Protein AF-A0A8K0CEL1-F1 (afdb_monomer_lite)

pLDDT: mean 78.39, std 18.4, range [28.5, 94.94]

Radius of gyration: 33.56 Å; chains: 1; bounding box: 69×64×107 Å

Foldseek 3Di:
DDDDDPPVVVVVVVVVVVVVVVVVVVVVVVVVVVVVVVCVVVPPDDDDDDDDDDDDDDDDDDDDDDDDDDPDPDDPDDDQAADALDLLCVVVNVVRLCVPQVVDPVDQLLRSLVSVLVRYHHPLNVVLVVFDRDSVCSVVSVVSSCVRRVDLVVSLVSLVVQLQPQAADADLDLVSLVVNVVSVVSSLVVCVVSVNPCVQCQVVSVVSVLVRYDPVLNVLVCVQCVPPPDDGNVVSVVSSD

Secondary structure (DSSP, 8-state):
---SSSHHHHHHHHHHHHHHHHHHHHHHHHHHHHHHHHHHHH--S-S---------------------------PPPPPPPPB-S-HHHHHHHHHHHIIIIIT-TTS-HHHHHHHHHHHB-STHHHHHHTS---TTTHHHHHHHHHHHH--HHHHHHHHHHHHHTPPP--S--HHHHHHHHHHHHHHHHHHHHTT--GGG-HHHHHHHHHTTS-HHHHHHHHHHGGG-SS--HHHHHHHH-

Organism: Ignelater luminosus (NCBI:txid2038154)

Structure (mmCIF, N/CA/C/O backbone):
data_AF-A0A8K0CEL1-F1
#
_entry.id   AF-A0A8K0CEL1-F1
#
loop_
_atom_site.group_PDB
_atom_site.id
_atom_site.type_symbol
_atom_site.label_atom_id
_atom_site.label_alt_id
_atom_site.label_comp_id
_atom_site.label_asym_id
_atom_site.label_entity_id
_atom_site.label_seq_id
_atom_site.pdbx_PDB_ins_code
_atom_site.Cartn_x
_atom_site.Cartn_y
_atom_site.Cartn_z
_atom_site.occupancy
_atom_site.B_iso_or_equiv
_atom_site.auth_seq_id
_atom_site.auth_comp_id
_atom_site.auth_asym_id
_atom_site.auth_atom_id
_atom_site.pdbx_PDB_model_num
ATOM 1 N N . MET A 1 1 ? 50.252 -48.465 -13.844 1.00 45.22 1 MET A N 1
ATOM 2 C CA . MET A 1 1 ? 49.185 -49.075 -13.027 1.00 45.22 1 MET A CA 1
ATOM 3 C C . MET A 1 1 ? 49.586 -48.909 -11.572 1.00 45.22 1 MET A C 1
ATOM 5 O O . MET A 1 1 ? 50.720 -49.241 -11.265 1.00 45.22 1 MET A O 1
ATOM 9 N N . LEU A 1 2 ? 48.653 -48.394 -10.760 1.00 46.38 2 LEU A N 1
ATOM 10 C CA . LEU A 1 2 ? 48.652 -48.288 -9.290 1.00 46.38 2 LEU A CA 1
ATOM 11 C C . LEU A 1 2 ? 49.560 -47.222 -8.657 1.00 46.38 2 LEU A C 1
ATOM 13 O O . LEU A 1 2 ? 50.769 -47.395 -8.639 1.00 46.38 2 LEU A O 1
ATOM 17 N N . LEU A 1 3 ? 48.934 -46.162 -8.110 1.00 45.41 3 LEU A N 1
ATOM 18 C CA . LEU A 1 3 ? 49.167 -45.599 -6.758 1.00 45.41 3 LEU A CA 1
ATOM 19 C C . LEU A 1 3 ? 48.470 -44.223 -6.570 1.00 45.41 3 LEU A C 1
ATOM 21 O O . LEU A 1 3 ? 49.151 -43.244 -6.322 1.00 45.41 3 LEU A O 1
ATOM 25 N N . ILE A 1 4 ? 47.132 -44.107 -6.687 1.00 48.88 4 ILE A N 1
ATOM 26 C CA . ILE A 1 4 ? 46.385 -42.924 -6.167 1.00 48.88 4 ILE A CA 1
ATOM 27 C C . ILE A 1 4 ? 44.944 -43.296 -5.741 1.00 48.88 4 ILE A C 1
ATOM 29 O O . ILE A 1 4 ? 43.984 -42.689 -6.198 1.00 48.88 4 ILE A O 1
ATOM 33 N N . HIS A 1 5 ? 44.743 -44.328 -4.912 1.00 48.03 5 HIS A N 1
ATOM 34 C CA . HIS A 1 5 ? 43.408 -44.648 -4.348 1.00 48.03 5 HIS A CA 1
ATOM 35 C C . HIS A 1 5 ? 43.413 -44.919 -2.827 1.00 48.03 5 HIS A C 1
ATOM 37 O O . HIS A 1 5 ? 42.421 -45.397 -2.294 1.00 48.03 5 HIS A O 1
ATOM 43 N N . GLY A 1 6 ? 44.503 -44.608 -2.111 1.00 53.12 6 GLY A N 1
ATOM 44 C CA . GLY A 1 6 ? 44.630 -44.905 -0.673 1.00 53.12 6 GLY A CA 1
ATOM 45 C C . GLY A 1 6 ? 44.341 -43.747 0.292 1.00 53.12 6 GLY A C 1
ATOM 46 O O . GLY A 1 6 ? 44.072 -43.998 1.457 1.00 53.12 6 GLY A O 1
ATOM 47 N N . GLU A 1 7 ? 44.387 -42.493 -0.165 1.00 49.47 7 GLU A N 1
ATOM 48 C CA . GLU A 1 7 ? 44.401 -41.320 0.734 1.00 49.47 7 GLU A CA 1
ATOM 49 C C . GLU A 1 7 ? 42.983 -40.857 1.131 1.00 49.47 7 GLU A C 1
ATOM 51 O O . GLU A 1 7 ? 42.725 -40.513 2.277 1.00 49.47 7 GLU A O 1
ATOM 56 N N . SER A 1 8 ? 42.006 -40.994 0.225 1.00 55.88 8 SER A N 1
ATOM 57 C CA . SER A 1 8 ? 40.615 -40.562 0.452 1.00 55.88 8 SER A CA 1
ATOM 58 C C . SER A 1 8 ? 39.832 -41.410 1.463 1.00 55.88 8 SER A C 1
ATOM 60 O O . SER A 1 8 ? 38.857 -40.918 2.029 1.00 55.88 8 SER A O 1
ATOM 62 N N . ALA A 1 9 ? 40.194 -42.681 1.658 1.00 57.12 9 ALA A N 1
ATOM 63 C CA . ALA A 1 9 ? 39.492 -43.556 2.600 1.00 57.12 9 ALA A CA 1
ATOM 64 C C . ALA A 1 9 ? 39.916 -43.277 4.051 1.00 57.12 9 ALA A C 1
ATOM 66 O O . ALA A 1 9 ? 39.083 -43.314 4.953 1.00 57.12 9 ALA A O 1
ATOM 67 N N . PHE A 1 10 ? 41.189 -42.927 4.252 1.00 56.91 10 PHE A N 1
ATOM 68 C CA . PHE A 1 10 ? 41.762 -42.651 5.567 1.00 56.91 10 PHE A CA 1
ATOM 69 C C . PHE A 1 10 ? 41.237 -41.334 6.156 1.00 56.91 10 PHE A C 1
ATOM 71 O O . PHE A 1 10 ? 40.883 -41.276 7.332 1.00 56.91 10 PHE A O 1
ATOM 78 N N . ASP A 1 11 ? 41.081 -40.303 5.320 1.00 61.50 11 ASP A N 1
ATOM 79 C CA . ASP A 1 11 ? 40.500 -39.021 5.738 1.00 61.50 11 ASP A CA 1
ATOM 80 C C . ASP A 1 11 ? 39.012 -39.139 6.104 1.00 61.50 11 ASP A C 1
ATOM 82 O O . ASP A 1 11 ? 38.538 -38.469 7.023 1.00 61.50 11 ASP A O 1
ATOM 86 N N . HIS A 1 12 ? 38.268 -40.020 5.424 1.00 68.00 12 HIS A N 1
ATOM 87 C CA . HIS A 1 12 ? 36.863 -40.281 5.743 1.00 68.00 12 HIS A CA 1
ATOM 88 C C . HIS A 1 12 ? 36.712 -41.047 7.065 1.00 68.00 12 HIS A C 1
ATOM 90 O O . HIS A 1 12 ? 35.846 -40.720 7.875 1.00 68.00 12 HIS A O 1
ATOM 96 N N . GLU A 1 13 ? 37.567 -42.041 7.309 1.00 72.06 13 GLU A N 1
ATOM 97 C CA . GLU A 1 13 ? 37.575 -42.819 8.552 1.00 72.06 13 GLU A CA 1
ATOM 98 C C . GLU A 1 13 ? 37.988 -41.954 9.756 1.00 72.06 13 GLU A C 1
ATOM 100 O O . GLU A 1 13 ? 37.359 -42.012 10.815 1.00 72.06 13 GLU A O 1
ATOM 105 N N . LEU A 1 14 ? 38.958 -41.053 9.569 1.00 71.94 14 LEU A N 1
ATOM 106 C CA . LEU A 1 14 ? 39.348 -40.071 10.579 1.00 71.94 14 LEU A CA 1
ATOM 107 C C . LEU A 1 14 ? 38.220 -39.069 10.871 1.00 71.94 14 LEU A C 1
ATOM 109 O O . LEU A 1 14 ? 37.937 -38.784 12.035 1.00 71.94 14 LEU A O 1
ATOM 113 N N . ALA A 1 15 ? 37.538 -38.559 9.841 1.00 72.38 15 ALA A N 1
ATOM 114 C CA . ALA A 1 15 ? 36.410 -37.642 10.012 1.00 72.38 15 ALA A CA 1
ATOM 115 C C . ALA A 1 15 ? 35.223 -38.302 10.735 1.00 72.38 15 ALA A C 1
ATOM 117 O O . ALA A 1 15 ? 34.566 -37.662 11.560 1.00 72.38 15 ALA A O 1
ATOM 118 N N . GLN A 1 16 ? 34.972 -39.584 10.463 1.00 71.88 16 GLN A N 1
ATOM 119 C CA . GLN A 1 16 ? 33.923 -40.352 11.124 1.00 71.88 16 GLN A CA 1
ATOM 120 C C . GLN A 1 16 ? 34.273 -40.637 12.592 1.00 71.88 16 GLN A C 1
ATOM 122 O O . GLN A 1 16 ? 33.445 -40.399 13.467 1.00 71.88 16 GLN A O 1
ATOM 127 N N . SER A 1 17 ? 35.527 -40.994 12.882 1.00 81.38 17 SER A N 1
ATOM 128 C CA . SER A 1 17 ? 36.018 -41.179 14.255 1.00 81.38 17 SER A CA 1
ATOM 129 C C . SER A 1 17 ? 35.967 -39.888 15.088 1.00 81.38 17 SER A C 1
ATOM 131 O O . SER A 1 17 ? 35.563 -39.903 16.253 1.00 81.38 17 SER A O 1
ATOM 133 N N . VAL A 1 18 ? 36.318 -38.739 14.497 1.00 82.06 18 VAL A N 1
ATOM 134 C CA . VAL A 1 18 ? 36.222 -37.431 15.172 1.00 82.06 18 VAL A CA 1
ATOM 135 C C . VAL A 1 18 ? 34.766 -37.065 15.460 1.00 82.06 18 VAL A C 1
ATOM 137 O O . VAL A 1 18 ? 34.472 -36.519 16.526 1.00 82.06 18 VAL A O 1
ATOM 140 N N . ARG A 1 19 ? 33.852 -37.378 14.536 1.00 80.06 19 ARG A N 1
ATOM 141 C CA . ARG A 1 19 ? 32.419 -37.143 14.718 1.00 80.06 19 ARG A CA 1
ATOM 142 C C . ARG A 1 19 ? 31.838 -38.008 15.832 1.00 80.06 19 ARG A C 1
ATOM 144 O O . ARG A 1 19 ? 31.159 -37.464 16.695 1.00 80.06 19 ARG A O 1
ATOM 151 N N . GLU A 1 20 ? 32.153 -39.298 15.851 1.00 86.06 20 GLU A N 1
ATOM 152 C CA . GLU A 1 20 ? 31.723 -40.217 16.913 1.00 86.06 20 GLU A CA 1
ATOM 153 C C . GLU A 1 20 ? 32.252 -39.757 18.281 1.00 86.06 20 GLU A C 1
ATOM 155 O O . GLU A 1 20 ? 31.480 -39.606 19.224 1.00 86.06 20 GLU A O 1
ATOM 160 N N . SER A 1 21 ? 33.530 -39.363 18.368 1.00 87.19 21 SER A N 1
ATOM 161 C CA . SER A 1 21 ? 34.098 -38.821 19.612 1.00 87.19 21 SER A CA 1
ATOM 162 C C . SER A 1 21 ? 33.423 -37.525 20.080 1.00 87.19 21 SER A C 1
ATOM 164 O O . SER A 1 21 ? 33.344 -37.267 21.286 1.00 87.19 21 SER A O 1
ATOM 166 N N . PHE A 1 22 ? 32.967 -36.680 19.153 1.00 88.25 22 PHE A N 1
ATOM 167 C CA . PHE A 1 22 ? 32.221 -35.471 19.491 1.00 88.25 22 PHE A CA 1
ATOM 168 C C . PHE A 1 22 ? 30.798 -35.794 19.962 1.00 88.25 22 PHE A C 1
ATOM 170 O O . PHE A 1 22 ? 30.358 -35.237 20.969 1.00 88.25 22 PHE A O 1
ATOM 177 N N . GLU A 1 23 ? 30.097 -36.689 19.263 1.00 85.44 23 GLU A N 1
ATOM 178 C CA . GLU A 1 23 ? 28.736 -37.115 19.605 1.00 85.44 23 GLU A CA 1
ATOM 179 C C . GLU A 1 23 ? 28.700 -37.781 20.989 1.00 85.44 23 GLU A C 1
ATOM 181 O O . GLU A 1 23 ? 27.855 -37.417 21.808 1.00 85.44 23 GLU A O 1
ATOM 186 N N . ASP A 1 24 ? 29.684 -38.621 21.319 1.00 88.81 24 ASP A N 1
ATOM 187 C CA . ASP A 1 24 ? 29.805 -39.243 22.642 1.00 88.81 24 ASP A CA 1
ATOM 188 C C . ASP A 1 24 ? 29.983 -38.205 23.759 1.00 88.81 24 ASP A C 1
ATOM 190 O O . ASP A 1 24 ? 29.254 -38.219 24.753 1.00 88.81 24 ASP A O 1
ATOM 194 N N . LYS A 1 25 ? 30.895 -37.239 23.577 1.00 87.62 25 LYS A N 1
ATOM 195 C CA . LYS A 1 25 ? 31.117 -36.157 24.556 1.00 87.62 25 LYS A CA 1
ATOM 196 C C . LYS A 1 25 ? 29.892 -35.263 24.713 1.00 87.62 25 LYS A C 1
ATOM 198 O O . LYS A 1 25 ? 29.600 -34.799 25.816 1.00 87.62 25 LYS A O 1
ATOM 203 N N . PHE A 1 26 ? 29.180 -35.004 23.618 1.00 86.94 26 PHE A N 1
ATOM 204 C CA . PHE A 1 26 ? 27.942 -34.236 23.644 1.00 86.94 26 PHE A CA 1
ATOM 205 C C . PHE A 1 26 ? 26.853 -34.980 24.424 1.00 86.94 26 PHE A C 1
ATOM 207 O O . PHE A 1 26 ? 26.220 -34.391 25.301 1.00 86.94 26 PHE A O 1
ATOM 214 N N . HIS A 1 27 ? 26.666 -36.275 24.158 1.00 86.62 27 HIS A N 1
ATOM 215 C CA . HIS A 1 27 ? 25.697 -37.115 24.862 1.00 86.62 27 HIS A CA 1
ATOM 216 C C . HIS A 1 27 ? 26.026 -37.251 26.355 1.00 86.62 27 HIS A C 1
ATOM 218 O O . HIS A 1 27 ? 25.117 -37.160 27.184 1.00 86.62 27 HIS A O 1
ATOM 224 N N . GLU A 1 28 ? 27.304 -37.397 26.709 1.00 89.25 28 GLU A N 1
ATOM 225 C CA . GLU A 1 28 ? 27.770 -37.454 28.097 1.00 89.25 28 GLU A CA 1
ATOM 226 C C . GLU A 1 28 ? 27.471 -36.148 28.849 1.00 89.25 28 GLU A C 1
ATOM 228 O O . GLU A 1 28 ? 26.845 -36.174 29.911 1.00 89.25 28 GLU A O 1
ATOM 233 N N . ALA A 1 29 ? 27.828 -34.997 28.270 1.00 86.44 29 ALA A N 1
ATOM 234 C CA . ALA A 1 29 ? 27.557 -33.691 28.869 1.00 86.44 29 ALA A CA 1
ATOM 235 C C . ALA A 1 29 ? 26.050 -33.437 29.052 1.00 86.44 29 ALA A C 1
ATOM 237 O O . ALA A 1 29 ? 25.622 -32.890 30.071 1.00 86.44 29 ALA A O 1
ATOM 238 N N . ASN A 1 30 ? 25.231 -33.867 28.088 1.00 80.44 30 ASN A N 1
ATOM 239 C CA . ASN A 1 30 ? 23.781 -33.699 28.147 1.00 80.44 30 ASN A CA 1
ATOM 240 C C . ASN A 1 30 ? 23.135 -34.623 29.197 1.00 80.44 30 ASN A C 1
ATOM 242 O O . ASN A 1 30 ? 22.178 -34.228 29.866 1.00 80.44 30 ASN A O 1
ATOM 246 N N . CYS A 1 31 ? 23.674 -35.832 29.393 1.00 81.75 31 CYS A N 1
ATOM 247 C CA . CYS A 1 31 ? 23.254 -36.721 30.479 1.00 81.75 31 CYS A CA 1
ATOM 248 C C . CYS A 1 31 ? 23.601 -36.132 31.850 1.00 81.75 31 CYS A C 1
ATOM 250 O O . CYS A 1 31 ? 22.720 -36.060 32.703 1.00 81.75 31 CYS A O 1
ATOM 252 N N . GLN A 1 32 ? 24.827 -35.630 32.036 1.00 86.31 32 GLN A N 1
ATOM 253 C CA . GLN A 1 32 ? 25.243 -34.986 33.290 1.00 86.31 32 GLN A CA 1
ATOM 254 C C . GLN A 1 32 ? 24.381 -33.756 33.616 1.00 86.31 32 GLN A C 1
ATOM 256 O O . GLN A 1 32 ? 23.959 -33.570 34.757 1.00 86.31 32 GLN A O 1
ATOM 261 N N . ALA A 1 33 ? 24.063 -32.931 32.614 1.00 80.25 33 ALA A N 1
ATOM 262 C CA . ALA A 1 33 ? 23.194 -31.771 32.795 1.00 80.25 33 ALA A CA 1
ATOM 263 C C . ALA A 1 33 ? 21.775 -32.176 33.229 1.00 80.25 33 ALA A C 1
ATOM 265 O O . ALA A 1 33 ? 21.228 -31.601 34.174 1.00 80.25 33 ALA A O 1
ATOM 266 N N . ASN A 1 34 ? 21.195 -33.192 32.584 1.00 74.44 34 ASN A N 1
ATOM 267 C CA . ASN A 1 34 ? 19.872 -33.699 32.944 1.00 74.44 34 ASN A CA 1
ATOM 268 C C . ASN A 1 34 ? 19.864 -34.343 34.337 1.00 74.44 34 ASN A C 1
ATOM 270 O O . ASN A 1 34 ? 18.915 -34.141 35.093 1.00 74.44 34 ASN A O 1
ATOM 274 N N . GLU A 1 35 ? 20.925 -35.050 34.723 1.00 77.25 35 GLU A N 1
ATOM 275 C CA . GLU A 1 35 ? 21.058 -35.635 36.058 1.00 77.25 35 GLU A CA 1
ATOM 276 C C . GLU A 1 35 ? 21.091 -34.559 37.154 1.00 77.25 35 GLU A C 1
ATOM 278 O O . GLU A 1 35 ? 20.379 -34.683 38.148 1.00 77.25 35 GLU A O 1
ATOM 283 N N . ILE A 1 36 ? 21.806 -33.447 36.946 1.00 75.81 36 ILE A N 1
ATOM 284 C CA . ILE A 1 36 ? 21.826 -32.309 37.886 1.00 75.81 36 ILE A CA 1
ATOM 285 C C . ILE A 1 36 ? 20.443 -31.644 37.990 1.00 75.81 36 ILE A C 1
ATOM 287 O O . ILE A 1 36 ? 20.019 -31.256 39.083 1.00 75.81 36 ILE A O 1
ATOM 291 N N . ILE A 1 37 ? 19.712 -31.524 36.877 1.00 74.00 37 ILE A N 1
ATOM 292 C CA . ILE A 1 37 ? 18.344 -30.979 36.864 1.00 74.00 37 ILE A CA 1
ATOM 293 C C . ILE A 1 37 ? 17.394 -31.893 37.651 1.00 74.00 37 ILE A C 1
ATOM 295 O O . ILE A 1 37 ? 16.597 -31.405 38.456 1.00 74.00 37 ILE A O 1
ATOM 299 N N . HIS A 1 38 ? 17.506 -33.212 37.479 1.00 69.75 38 HIS A N 1
ATOM 300 C CA . HIS A 1 38 ? 16.691 -34.184 38.209 1.00 69.75 38 HIS A CA 1
ATOM 301 C C . HIS A 1 38 ? 17.087 -34.306 39.691 1.00 69.75 38 HIS A C 1
ATOM 303 O O . HIS A 1 38 ? 16.201 -34.414 40.541 1.00 69.75 38 HIS A O 1
ATOM 309 N N . ALA A 1 39 ? 18.374 -34.196 40.026 1.00 67.25 39 ALA A N 1
ATOM 310 C CA . ALA A 1 39 ? 18.860 -34.169 41.405 1.00 67.25 39 ALA A CA 1
ATOM 311 C C . ALA A 1 39 ? 18.378 -32.914 42.156 1.00 67.25 39 ALA A C 1
ATOM 313 O O . ALA A 1 39 ? 17.932 -33.010 43.299 1.00 67.25 39 ALA A O 1
ATOM 314 N N . ASN A 1 40 ? 18.358 -31.748 41.499 1.00 57.84 40 ASN A N 1
ATOM 315 C CA . ASN A 1 40 ? 17.819 -30.513 42.081 1.00 57.84 40 ASN A CA 1
ATOM 316 C C . ASN A 1 40 ? 16.283 -30.507 42.183 1.00 57.84 40 ASN A C 1
ATOM 318 O O . ASN A 1 40 ? 15.735 -29.816 43.040 1.00 57.84 40 ASN A O 1
ATOM 322 N N . ALA A 1 41 ? 15.581 -31.301 41.367 1.00 57.44 41 ALA A N 1
ATOM 323 C CA . ALA A 1 41 ? 14.139 -31.517 41.506 1.00 57.44 41 ALA A CA 1
ATOM 324 C C . ALA A 1 41 ? 13.780 -32.438 42.693 1.00 57.44 41 ALA A C 1
ATOM 326 O O . ALA A 1 41 ? 12.661 -32.365 43.198 1.00 57.44 41 ALA A O 1
ATOM 327 N N . GLN A 1 42 ? 14.717 -33.275 43.160 1.00 49.59 42 GLN A N 1
ATOM 328 C CA . GLN A 1 42 ? 14.543 -34.163 44.322 1.00 49.59 42 GLN A CA 1
ATOM 329 C C . GLN A 1 42 ? 15.221 -33.644 45.608 1.00 49.59 42 GLN A C 1
ATOM 331 O O . GLN A 1 42 ? 14.997 -34.193 46.685 1.00 49.59 42 GLN A O 1
ATOM 336 N N . GLY A 1 43 ? 16.009 -32.567 45.523 1.00 46.50 43 GLY A N 1
ATOM 337 C CA . GLY A 1 43 ? 16.847 -32.035 46.603 1.00 46.50 43 GLY A CA 1
ATOM 338 C C . GLY A 1 43 ? 16.289 -30.844 47.386 1.00 46.50 43 GLY A C 1
ATOM 339 O O . GLY A 1 43 ? 17.081 -30.066 47.909 1.00 46.50 43 GLY A O 1
ATOM 340 N N . ASN A 1 44 ? 14.966 -30.666 47.490 1.00 48.44 44 ASN A N 1
ATOM 341 C CA . ASN A 1 44 ? 14.407 -29.622 48.359 1.00 48.44 44 ASN A CA 1
ATOM 342 C C . ASN A 1 44 ? 13.277 -30.115 49.273 1.00 48.44 44 ASN A C 1
ATOM 344 O O . ASN A 1 44 ? 12.147 -29.653 49.158 1.00 48.44 44 ASN A O 1
ATOM 348 N N . VAL A 1 45 ? 13.613 -31.013 50.209 1.00 40.56 45 VAL A N 1
ATOM 349 C CA . VAL A 1 45 ? 12.981 -31.108 51.541 1.00 40.56 45 VAL A CA 1
ATOM 350 C C . VAL A 1 45 ? 14.027 -31.595 52.563 1.00 40.56 45 VAL A C 1
ATOM 352 O O . VAL A 1 45 ? 14.263 -32.794 52.669 1.00 40.56 45 VAL A O 1
ATOM 355 N N . ASN A 1 46 ? 14.682 -30.664 53.273 1.00 36.75 46 ASN A N 1
ATOM 356 C CA . ASN A 1 46 ? 14.871 -30.643 54.742 1.00 36.75 46 ASN A CA 1
ATOM 357 C C . ASN A 1 46 ? 16.104 -29.823 55.168 1.00 36.75 46 ASN A C 1
ATOM 359 O O . ASN A 1 46 ? 17.233 -30.307 55.153 1.00 36.75 46 ASN A O 1
ATOM 363 N N . VAL A 1 47 ? 15.855 -28.608 55.667 1.00 35.59 47 VAL A N 1
ATOM 364 C CA . VAL A 1 47 ? 16.666 -28.031 56.749 1.00 35.59 47 VAL A CA 1
ATOM 365 C C . VAL A 1 47 ? 16.100 -28.567 58.062 1.00 35.59 47 VAL A C 1
ATOM 367 O O . VAL A 1 47 ? 14.886 -28.608 58.249 1.00 35.59 47 VAL A O 1
ATOM 370 N N . CYS A 1 48 ? 17.009 -29.008 58.927 1.00 30.48 48 CYS A N 1
ATOM 371 C CA . CYS A 1 48 ? 16.801 -29.653 60.216 1.00 30.48 48 CYS A CA 1
ATOM 372 C C . CYS A 1 48 ? 15.652 -29.072 61.057 1.00 30.48 48 CYS A C 1
ATOM 374 O O . CYS A 1 48 ? 15.630 -27.884 61.376 1.00 30.48 48 CYS A O 1
ATOM 376 N N . SER A 1 49 ? 14.770 -29.957 61.509 1.00 30.56 49 SER A N 1
ATOM 377 C CA . SER A 1 49 ? 13.912 -29.765 62.674 1.00 30.56 49 SER A CA 1
ATOM 378 C C . SER A 1 49 ? 14.475 -30.562 63.848 1.00 30.56 49 SER A C 1
ATOM 380 O O . SER A 1 49 ? 14.683 -31.760 63.694 1.00 30.56 49 SER A O 1
ATOM 382 N N . ASP A 1 50 ? 14.657 -29.914 64.998 1.00 30.17 50 ASP A N 1
ATOM 383 C CA . ASP A 1 50 ? 14.607 -30.526 66.333 1.00 30.17 50 ASP A CA 1
ATOM 384 C C . ASP A 1 50 ? 14.418 -29.420 67.394 1.00 30.17 50 ASP A C 1
ATOM 386 O O . ASP A 1 50 ? 14.951 -28.321 67.233 1.00 30.17 50 ASP A O 1
ATOM 390 N N . PRO A 1 51 ? 13.713 -29.677 68.510 1.00 38.16 51 PRO A N 1
ATOM 391 C CA . PRO A 1 51 ? 12.340 -30.163 68.539 1.00 38.16 51 PRO A CA 1
ATOM 392 C C . PRO A 1 51 ? 11.431 -29.272 69.409 1.00 38.16 51 PRO A C 1
ATOM 394 O O . PRO A 1 51 ? 11.883 -28.585 70.318 1.00 38.16 51 PRO A O 1
ATOM 397 N N . ALA A 1 52 ? 10.125 -29.402 69.159 1.00 28.50 52 ALA A N 1
ATOM 398 C CA . ALA A 1 52 ? 9.003 -29.067 70.038 1.00 28.50 52 ALA A CA 1
ATOM 399 C C . ALA A 1 52 ? 8.872 -27.614 70.529 1.00 28.50 52 ALA A C 1
ATOM 401 O O . ALA A 1 52 ? 9.711 -27.067 71.237 1.00 28.50 52 ALA A O 1
ATOM 402 N N . SER A 1 53 ? 7.687 -27.043 70.340 1.00 48.34 53 SER A N 1
ATOM 403 C CA . SER A 1 53 ? 7.233 -25.999 71.249 1.00 48.34 53 SER A CA 1
ATOM 404 C C . SER A 1 53 ? 5.792 -26.230 71.672 1.00 48.34 53 SER A C 1
ATOM 406 O O . SER A 1 53 ? 4.879 -26.445 70.880 1.00 48.34 53 SER A O 1
ATOM 408 N N . ASN A 1 54 ? 5.636 -26.224 72.991 1.00 32.56 54 ASN A N 1
ATOM 409 C CA . ASN A 1 54 ? 4.408 -25.947 73.707 1.00 32.56 54 ASN A CA 1
ATOM 410 C C . ASN A 1 54 ? 3.515 -24.923 72.961 1.00 32.56 54 ASN A C 1
ATOM 412 O O . ASN A 1 54 ? 4.010 -23.906 72.485 1.00 32.56 54 ASN A O 1
ATOM 416 N N . LEU A 1 55 ? 2.202 -25.184 73.009 1.00 30.58 55 LEU A N 1
ATOM 417 C CA . LEU A 1 55 ? 1.044 -24.326 72.696 1.00 30.58 55 LEU A CA 1
ATOM 418 C C . LEU A 1 55 ? 0.554 -24.136 71.232 1.00 30.58 55 LEU A C 1
ATOM 420 O O . LEU A 1 55 ? 0.958 -23.233 70.516 1.00 30.58 55 LEU A O 1
ATOM 424 N N . SER A 1 56 ? -0.568 -24.832 70.974 1.00 30.62 56 SER A N 1
ATOM 425 C CA . SER A 1 56 ? -1.909 -24.267 70.683 1.00 30.62 56 SER A CA 1
ATOM 426 C C . SER A 1 56 ? -2.423 -24.147 69.230 1.00 30.62 56 SER A C 1
ATOM 428 O O . SER A 1 56 ? -2.016 -23.284 68.466 1.00 30.62 56 SER A O 1
ATOM 430 N N . ARG A 1 57 ? -3.504 -24.921 69.001 1.00 33.75 57 ARG A N 1
ATOM 431 C CA . ARG A 1 57 ? -4.673 -24.767 68.094 1.00 33.75 57 ARG A CA 1
ATOM 432 C C . ARG A 1 57 ? -4.523 -24.832 66.553 1.00 33.75 57 ARG A C 1
ATOM 434 O O . ARG A 1 57 ? -3.455 -24.583 66.018 1.00 33.75 57 ARG A O 1
ATOM 441 N N . PRO A 1 58 ? -5.623 -25.199 65.840 1.00 52.41 58 PRO A N 1
ATOM 442 C CA . PRO A 1 58 ? -5.577 -25.791 64.499 1.00 52.41 58 PRO A CA 1
ATOM 443 C C . PRO A 1 58 ? -6.255 -24.963 63.378 1.00 52.41 58 PRO A C 1
ATOM 445 O O . PRO A 1 58 ? -6.949 -23.985 63.650 1.00 52.41 58 PRO A O 1
ATOM 448 N N . ALA A 1 59 ? -6.141 -25.515 62.156 1.00 38.22 59 ALA A N 1
ATOM 449 C CA . ALA A 1 59 ? -6.920 -25.325 60.916 1.00 38.22 59 ALA A CA 1
ATOM 450 C C . ALA A 1 59 ? -6.420 -24.280 59.892 1.00 38.22 59 ALA A C 1
ATOM 452 O O . ALA A 1 59 ? -6.558 -23.078 60.096 1.00 38.22 59 ALA A O 1
ATOM 453 N N . ALA A 1 60 ? -5.948 -24.758 58.728 1.00 30.73 60 ALA A N 1
ATOM 454 C CA . ALA A 1 60 ? -5.783 -23.948 57.520 1.00 30.73 60 ALA A CA 1
ATOM 455 C C . ALA A 1 60 ? -6.148 -24.722 56.231 1.00 30.73 60 ALA A C 1
ATOM 457 O O . ALA A 1 60 ? -5.500 -25.698 55.874 1.00 30.73 60 ALA A O 1
ATOM 458 N N . ILE A 1 61 ? -7.225 -24.240 55.599 1.00 34.97 61 ILE A N 1
ATOM 459 C CA . ILE A 1 61 ? -7.386 -23.867 54.180 1.00 34.97 61 ILE A CA 1
ATOM 460 C C . ILE A 1 61 ? -7.012 -24.914 53.112 1.00 34.97 61 ILE A C 1
ATOM 462 O O . ILE A 1 61 ? -5.849 -25.160 52.811 1.00 34.97 61 ILE A O 1
ATOM 466 N N . VAL A 1 62 ? -8.055 -25.418 52.445 1.00 44.31 62 VAL A N 1
ATOM 467 C CA . VAL A 1 62 ? -7.997 -26.111 51.150 1.00 44.31 62 VAL A CA 1
ATOM 468 C C . VAL A 1 62 ? -7.709 -25.083 50.049 1.00 44.31 62 VAL A C 1
ATOM 470 O O . VAL A 1 62 ? -8.462 -24.120 49.906 1.00 44.31 62 VAL A O 1
ATOM 473 N N . ILE A 1 63 ? -6.651 -25.291 49.261 1.00 38.94 63 ILE A N 1
ATOM 474 C CA . ILE A 1 63 ? -6.442 -24.619 47.970 1.00 38.94 63 ILE A CA 1
ATOM 475 C C . ILE A 1 63 ? -6.324 -25.716 46.912 1.00 38.94 63 ILE A C 1
ATOM 477 O O . ILE A 1 63 ? -5.322 -26.425 46.848 1.00 38.94 63 ILE A O 1
ATOM 481 N N . GLU A 1 64 ? -7.373 -25.862 46.105 1.00 42.97 64 GLU A N 1
ATOM 482 C CA . GLU A 1 64 ? -7.348 -26.633 44.863 1.00 42.97 64 GLU A CA 1
ATOM 483 C C . GLU A 1 64 ? -6.476 -25.910 43.830 1.00 42.97 64 GLU A C 1
ATOM 485 O O . GLU A 1 64 ? -6.734 -24.760 43.467 1.00 42.97 64 GLU A O 1
ATOM 490 N N . SER A 1 65 ? -5.438 -26.586 43.343 1.00 36.69 65 SER A N 1
ATOM 491 C CA . SER A 1 65 ? -4.597 -26.127 42.240 1.00 36.69 65 SER A CA 1
ATOM 492 C C . SER A 1 65 ? -5.001 -26.824 40.936 1.00 36.69 65 SER A C 1
ATOM 494 O O . SER A 1 65 ? -4.829 -28.026 40.749 1.00 36.69 65 SER A O 1
ATOM 496 N N . ASN A 1 66 ? -5.557 -26.028 40.024 1.00 36.72 66 ASN A N 1
ATOM 497 C CA . ASN A 1 66 ? -5.923 -26.394 38.656 1.00 36.72 66 ASN A CA 1
ATOM 498 C C . ASN A 1 66 ? -4.649 -26.613 37.799 1.00 36.72 66 ASN A C 1
ATOM 500 O O . ASN A 1 66 ? -3.745 -25.773 37.877 1.00 36.72 66 ASN A O 1
ATOM 504 N N . PRO A 1 67 ? -4.522 -27.677 36.979 1.00 49.34 67 PRO A N 1
ATOM 505 C CA . PRO A 1 67 ? -3.298 -27.927 36.227 1.00 49.34 67 PRO A CA 1
ATOM 506 C C . PRO A 1 67 ? -3.309 -27.247 34.849 1.00 49.34 67 PRO A C 1
ATOM 508 O O . PRO A 1 67 ? -4.342 -27.155 34.189 1.00 49.34 67 PRO A O 1
ATOM 511 N N . SER A 1 68 ? -2.103 -26.931 34.361 1.00 46.22 68 SER A N 1
ATOM 512 C CA . SER A 1 68 ? -1.744 -26.669 32.949 1.00 46.22 68 SER A CA 1
ATOM 513 C C . SER A 1 68 ? -1.726 -25.204 32.484 1.00 46.22 68 SER A C 1
ATOM 515 O O . SER A 1 68 ? -2.529 -24.787 31.655 1.00 46.22 68 SER A O 1
ATOM 517 N N . GLN A 1 69 ? -0.709 -24.439 32.896 1.00 44.38 69 GLN A N 1
ATOM 518 C CA . GLN A 1 69 ? -0.164 -23.389 32.027 1.00 44.38 69 GLN A CA 1
ATOM 519 C C . GLN A 1 69 ? 1.041 -23.959 31.281 1.00 44.38 69 GLN A C 1
ATOM 521 O O . GLN A 1 69 ? 2.146 -24.050 31.810 1.00 44.38 69 GLN A O 1
ATOM 526 N N . GLN A 1 70 ? 0.797 -24.388 30.043 1.00 48.12 70 GLN A N 1
ATOM 527 C CA . GLN A 1 70 ? 1.853 -24.681 29.084 1.00 48.12 70 GLN A CA 1
ATOM 528 C C . GLN A 1 70 ? 2.691 -23.410 28.896 1.00 48.12 70 GLN A C 1
ATOM 530 O O . GLN A 1 70 ? 2.162 -22.367 28.511 1.00 48.12 70 GLN A O 1
ATOM 535 N N . LEU A 1 71 ? 3.992 -23.486 29.182 1.00 52.53 71 LEU A N 1
ATOM 536 C CA . LEU A 1 71 ? 4.948 -22.433 28.849 1.00 52.53 71 LEU A CA 1
ATOM 537 C C . LEU A 1 71 ? 5.053 -22.340 27.323 1.00 52.53 71 LEU A C 1
ATOM 539 O O . LEU A 1 71 ? 5.856 -23.020 26.690 1.00 52.53 71 LEU A O 1
ATOM 543 N N . THR A 1 72 ? 4.208 -21.505 26.726 1.00 52.94 72 THR A N 1
ATOM 544 C CA . THR A 1 72 ? 4.331 -21.121 25.322 1.00 52.94 72 THR A CA 1
ATOM 545 C C . THR A 1 72 ? 5.643 -20.356 25.139 1.00 52.94 72 THR A C 1
ATOM 547 O O . THR A 1 72 ? 5.896 -19.429 25.922 1.00 52.94 72 THR A O 1
ATOM 550 N N . PRO A 1 73 ? 6.468 -20.675 24.125 1.00 50.94 73 PRO A N 1
ATOM 551 C CA . PRO A 1 73 ? 7.635 -19.865 23.801 1.00 50.94 73 PRO A CA 1
ATOM 552 C C . PRO A 1 73 ? 7.175 -18.420 23.585 1.00 50.94 73 PRO A C 1
ATOM 554 O O . PRO A 1 73 ? 6.283 -18.164 22.774 1.00 50.94 73 PRO A O 1
ATOM 557 N N . LYS A 1 74 ? 7.728 -17.474 24.360 1.00 53.03 74 LYS A N 1
ATOM 558 C CA . LYS A 1 74 ? 7.405 -16.050 24.220 1.00 53.03 74 LYS A CA 1
ATOM 559 C C . LYS A 1 74 ? 7.939 -15.570 22.876 1.00 53.03 74 LYS A C 1
ATOM 561 O O . LYS A 1 74 ? 9.108 -15.220 22.743 1.00 53.03 74 LYS A O 1
ATOM 566 N N . LEU A 1 75 ? 7.054 -15.589 21.887 1.00 55.88 75 LEU A N 1
ATOM 567 C CA . LEU A 1 75 ? 7.230 -14.902 20.619 1.00 55.88 75 LEU A CA 1
ATOM 568 C C . LEU A 1 75 ? 7.562 -13.424 20.897 1.00 55.88 75 LEU A C 1
ATOM 570 O O . LEU A 1 75 ? 7.088 -12.880 21.904 1.00 55.88 75 LEU A O 1
ATOM 574 N N . PRO A 1 76 ? 8.362 -12.768 20.035 1.00 61.84 76 PRO A N 1
ATOM 575 C CA . PRO A 1 76 ? 8.597 -11.334 20.134 1.00 61.84 76 PRO A CA 1
ATOM 576 C C . PRO A 1 76 ? 7.272 -10.592 20.318 1.00 61.84 76 PRO A C 1
ATOM 578 O O . PRO A 1 76 ? 6.278 -10.929 19.670 1.00 61.84 76 PRO A O 1
ATOM 581 N N . LEU A 1 77 ? 7.248 -9.606 21.219 1.00 59.19 77 LEU A N 1
ATOM 582 C CA . LEU A 1 77 ? 6.048 -8.815 21.467 1.00 59.19 77 LEU A CA 1
ATOM 583 C C . LEU A 1 77 ? 5.616 -8.159 20.153 1.00 59.19 77 LEU A C 1
ATOM 585 O O . LEU A 1 77 ? 6.360 -7.370 19.572 1.00 59.19 77 LEU A O 1
ATOM 589 N N . LEU A 1 78 ? 4.425 -8.517 19.680 1.00 66.81 78 LEU A N 1
ATOM 590 C CA . LEU A 1 78 ? 3.895 -8.008 18.429 1.00 66.81 78 LEU A CA 1
ATOM 591 C C . LEU A 1 78 ? 3.679 -6.497 18.540 1.00 66.81 78 LEU A C 1
ATOM 593 O O . LEU A 1 78 ? 2.876 -6.038 19.356 1.00 66.81 78 LEU A O 1
ATOM 597 N N . THR A 1 79 ? 4.404 -5.729 17.731 1.00 72.75 79 THR A N 1
ATOM 598 C CA . THR A 1 79 ? 4.213 -4.284 17.641 1.00 72.75 79 THR A CA 1
ATOM 599 C C . THR A 1 79 ? 2.895 -3.992 16.935 1.00 72.75 79 THR A C 1
ATOM 601 O O . THR A 1 79 ? 2.524 -4.655 15.964 1.00 72.75 79 THR A O 1
ATOM 604 N N . LEU A 1 80 ? 2.152 -3.011 17.451 1.00 81.06 80 LEU A N 1
ATOM 605 C CA . LEU A 1 80 ? 0.930 -2.558 16.797 1.00 81.06 80 LEU A CA 1
ATOM 606 C C . LEU A 1 80 ? 1.275 -1.995 15.413 1.00 81.06 80 LEU A C 1
ATOM 608 O O . LEU A 1 80 ? 2.274 -1.282 15.288 1.00 81.06 80 LEU A O 1
ATOM 612 N N . PRO A 1 81 ? 0.476 -2.309 14.380 1.00 84.88 81 PRO A N 1
ATOM 613 C CA . PRO A 1 81 ? 0.682 -1.729 13.066 1.00 84.88 81 PRO A CA 1
ATOM 614 C C . PRO A 1 81 ? 0.456 -0.218 13.158 1.00 84.88 81 PRO A C 1
ATOM 616 O O . PRO A 1 81 ? -0.494 0.229 13.796 1.00 84.88 81 PRO A O 1
ATOM 619 N N . GLU A 1 82 ? 1.327 0.561 12.525 1.00 92.31 82 GLU A N 1
ATOM 620 C CA . GLU A 1 82 ? 1.171 2.011 12.430 1.00 92.31 82 GLU A CA 1
ATOM 621 C C . GLU A 1 82 ? 0.543 2.390 11.089 1.00 92.31 82 GLU A C 1
ATOM 623 O O . GLU A 1 82 ? 0.792 1.735 10.072 1.00 92.31 82 GLU A O 1
ATOM 628 N N . PHE A 1 83 ? -0.250 3.460 11.080 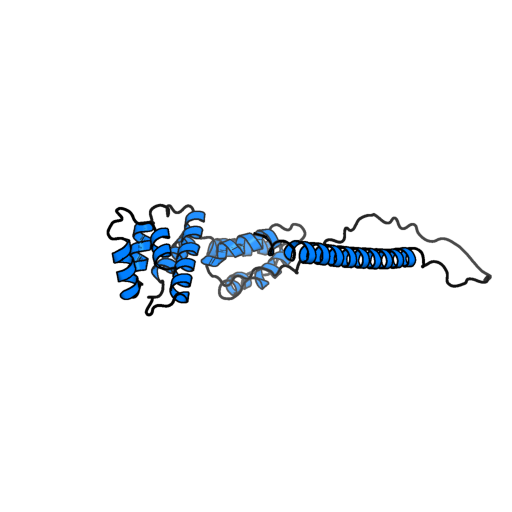1.00 94.50 83 PHE A N 1
ATOM 629 C CA . PHE A 1 83 ? -0.878 3.984 9.873 1.00 94.50 83 PHE A CA 1
ATOM 630 C C . PHE A 1 83 ? -0.702 5.490 9.762 1.00 94.50 83 PHE A C 1
ATOM 632 O O . PHE A 1 83 ? -1.152 6.242 10.623 1.00 94.50 83 PHE A O 1
ATOM 639 N N . SER A 1 84 ? -0.057 5.919 8.680 1.00 93.00 84 SER A N 1
ATOM 640 C CA . SER A 1 84 ? 0.276 7.319 8.407 1.00 93.00 84 SER A CA 1
ATOM 641 C C . SER A 1 84 ? -0.704 8.033 7.466 1.00 93.00 84 SER A C 1
ATOM 643 O O . SER A 1 84 ? -0.526 9.224 7.215 1.00 93.00 84 SER A O 1
ATOM 645 N N . GLY A 1 85 ? -1.709 7.328 6.928 1.00 90.94 85 GLY A N 1
ATOM 646 C CA . GLY A 1 85 ? -2.649 7.855 5.926 1.00 90.94 85 GLY A CA 1
ATOM 647 C C . GLY A 1 85 ? -2.344 7.453 4.475 1.00 90.94 85 GLY A C 1
ATOM 648 O O . GLY A 1 85 ? -3.045 7.873 3.561 1.00 90.94 85 GLY A O 1
ATOM 649 N N . SER A 1 86 ? -1.311 6.640 4.235 1.00 91.19 86 SER A N 1
ATOM 650 C CA . SER A 1 86 ? -0.986 6.118 2.899 1.00 91.19 86 SER A CA 1
ATOM 651 C C . SER A 1 86 ? -2.022 5.091 2.430 1.00 91.19 86 SER A C 1
ATOM 653 O O . SER A 1 86 ? -2.152 4.021 3.025 1.00 91.19 86 SER A O 1
ATOM 655 N N . TYR A 1 87 ? -2.714 5.367 1.319 1.00 90.62 87 TYR A N 1
ATOM 656 C CA . TYR A 1 87 ? -3.683 4.432 0.727 1.00 90.62 87 TYR A CA 1
ATOM 657 C C . TYR A 1 87 ? -3.058 3.086 0.321 1.00 90.62 87 TYR A C 1
ATOM 659 O O . TYR A 1 87 ? -3.730 2.061 0.393 1.00 90.62 87 TYR A O 1
ATOM 667 N N . HIS A 1 88 ? -1.763 3.056 -0.019 1.00 87.69 88 HIS A N 1
ATOM 668 C CA . HIS A 1 88 ? -1.036 1.816 -0.326 1.00 87.69 88 HIS A CA 1
ATOM 669 C C . HIS A 1 88 ? -0.945 0.872 0.880 1.00 87.69 88 HIS A C 1
ATOM 671 O O . HIS A 1 88 ? -0.901 -0.347 0.721 1.00 87.69 88 HIS A O 1
ATOM 677 N N . ASP A 1 89 ? -0.902 1.441 2.086 1.00 89.25 89 ASP A N 1
ATOM 678 C CA . ASP A 1 89 ? -0.703 0.705 3.333 1.00 89.25 89 ASP A CA 1
ATOM 679 C C . ASP A 1 89 ? -2.020 0.424 4.064 1.00 89.25 89 ASP A C 1
ATOM 681 O O . ASP A 1 89 ? -2.032 -0.354 5.022 1.00 89.25 89 ASP A O 1
ATOM 685 N N . TRP A 1 90 ? -3.130 1.019 3.606 1.00 92.31 90 TRP A N 1
ATOM 686 C CA . TRP A 1 90 ? -4.441 0.902 4.242 1.00 92.31 90 TRP A CA 1
ATOM 687 C C . TRP A 1 90 ? -4.868 -0.553 4.418 1.00 92.31 90 TRP A C 1
ATOM 689 O O . TRP A 1 90 ? -5.174 -0.954 5.536 1.00 92.31 90 TRP A O 1
ATOM 699 N N . GLN A 1 91 ? -4.826 -1.360 3.352 1.00 90.12 91 GLN A N 1
ATOM 700 C CA . GLN A 1 91 ? -5.271 -2.757 3.403 1.00 90.12 91 GLN A CA 1
ATOM 701 C C . GLN A 1 91 ? -4.483 -3.555 4.451 1.00 90.12 91 GLN A C 1
ATOM 703 O O . GLN A 1 91 ? -5.052 -4.218 5.317 1.00 90.12 91 GLN A 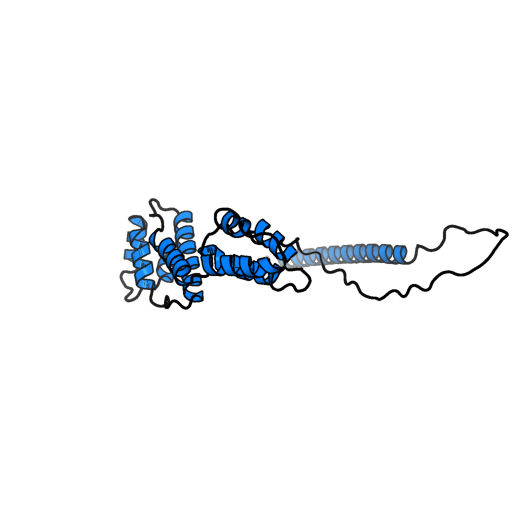O 1
ATOM 708 N N . ARG A 1 92 ? -3.151 -3.417 4.429 1.00 90.69 92 ARG A N 1
ATOM 709 C CA . ARG A 1 92 ? -2.256 -4.075 5.387 1.00 90.69 92 ARG A CA 1
ATOM 710 C C . ARG A 1 92 ? -2.556 -3.642 6.819 1.00 90.69 92 ARG A C 1
ATOM 712 O O . ARG A 1 92 ? -2.588 -4.490 7.714 1.00 90.69 92 ARG A O 1
ATOM 719 N N . PHE A 1 93 ? -2.731 -2.341 7.047 1.00 94.06 93 PHE A N 1
ATOM 720 C CA . PHE A 1 93 ? -3.058 -1.806 8.363 1.00 94.06 93 PHE A CA 1
ATOM 721 C C . PHE A 1 93 ? -4.418 -2.306 8.846 1.00 94.06 93 PHE A C 1
ATOM 723 O O . PHE A 1 93 ? -4.499 -2.831 9.954 1.00 94.06 93 PHE A O 1
ATOM 730 N N . HIS A 1 94 ? -5.454 -2.174 8.017 1.00 93.62 94 HIS A N 1
ATOM 731 C CA . HIS A 1 94 ? -6.821 -2.565 8.328 1.00 93.62 94 HIS A CA 1
ATOM 732 C C . HIS A 1 94 ? -6.881 -4.033 8.748 1.00 93.62 94 HIS A C 1
ATOM 734 O O . HIS A 1 94 ? -7.336 -4.328 9.852 1.00 93.62 94 HIS A O 1
ATOM 740 N N . ASP A 1 95 ? -6.334 -4.938 7.935 1.00 92.31 95 ASP A N 1
ATOM 741 C CA . ASP A 1 95 ? -6.397 -6.379 8.196 1.00 92.31 95 ASP A CA 1
ATOM 742 C C . ASP A 1 95 ? -5.601 -6.758 9.453 1.00 92.31 95 ASP A C 1
ATOM 744 O O . ASP A 1 95 ? -6.065 -7.537 10.293 1.00 92.31 95 ASP A O 1
ATOM 748 N N . SER A 1 96 ? -4.429 -6.141 9.641 1.00 92.81 96 SER A N 1
ATOM 749 C CA . SER A 1 96 ? -3.600 -6.353 10.831 1.00 92.81 96 SER A CA 1
ATOM 750 C C . SER A 1 96 ? -4.287 -5.831 12.094 1.00 92.81 96 SER A C 1
ATOM 752 O O . SER A 1 96 ? -4.410 -6.549 13.084 1.00 92.81 96 SER A O 1
ATOM 754 N N . PHE A 1 97 ? -4.771 -4.590 12.086 1.00 94.31 97 PHE A N 1
ATOM 755 C CA . PHE A 1 97 ? -5.446 -3.991 13.235 1.00 94.31 97 PHE A CA 1
ATOM 756 C C . PHE A 1 97 ? -6.747 -4.733 13.557 1.00 94.31 97 PHE A C 1
ATOM 758 O O . PHE A 1 97 ? -7.073 -4.959 14.730 1.00 94.31 97 PHE A O 1
ATOM 765 N N . GLN A 1 98 ? -7.463 -5.182 12.525 1.00 94.06 98 GLN A N 1
ATOM 766 C CA . GLN A 1 98 ? -8.685 -5.947 12.685 1.00 94.06 98 GLN A CA 1
ATOM 767 C C . GLN A 1 98 ? -8.421 -7.282 13.393 1.00 94.06 98 GLN A C 1
ATOM 769 O O . GLN A 1 98 ? -9.082 -7.592 14.389 1.00 94.06 98 GLN A O 1
ATOM 774 N N . ALA A 1 99 ? -7.423 -8.042 12.937 1.00 91.81 99 ALA A N 1
ATOM 775 C CA . ALA A 1 99 ? -7.048 -9.320 13.538 1.00 91.81 99 ALA A CA 1
ATOM 776 C C . ALA A 1 99 ? -6.497 -9.167 14.966 1.00 91.81 99 ALA A C 1
ATOM 778 O O . ALA A 1 99 ? -6.776 -9.989 15.842 1.00 91.81 99 ALA A O 1
ATOM 779 N N . LEU A 1 100 ? -5.720 -8.112 15.219 1.00 90.81 100 LEU A N 1
ATOM 780 C CA . LEU A 1 100 ? -4.987 -7.954 16.474 1.00 90.81 100 LEU A CA 1
ATOM 781 C C . LEU A 1 100 ? -5.763 -7.246 17.575 1.00 90.81 100 LEU A C 1
ATOM 783 O O . LEU A 1 100 ? -5.467 -7.498 18.743 1.00 90.81 100 LEU A O 1
ATOM 787 N N . ILE A 1 101 ? -6.704 -6.364 17.239 1.00 93.00 101 ILE A N 1
ATOM 788 C CA . ILE A 1 101 ? -7.379 -5.495 18.211 1.00 93.00 101 ILE A CA 1
ATOM 789 C C . ILE A 1 101 ? -8.894 -5.523 18.018 1.00 93.00 101 ILE A C 1
ATOM 791 O O . ILE A 1 101 ? -9.611 -5.830 18.971 1.00 93.00 101 ILE A O 1
ATOM 795 N N . HIS A 1 102 ? -9.397 -5.259 16.807 1.00 92.31 102 HIS A N 1
ATOM 796 C CA . HIS A 1 102 ? -10.844 -5.131 16.572 1.00 92.31 102 HIS A CA 1
ATOM 797 C C . HIS A 1 102 ? -11.612 -6.411 16.936 1.00 92.31 102 HIS A C 1
ATOM 799 O O . HIS A 1 102 ? -12.587 -6.355 17.691 1.00 92.31 102 HIS A O 1
ATOM 805 N N . ASN A 1 103 ? -11.128 -7.566 16.468 1.00 92.12 103 ASN A N 1
ATOM 806 C CA . ASN A 1 103 ? -11.782 -8.865 16.646 1.00 92.12 103 ASN A CA 1
ATOM 807 C C . ASN A 1 103 ? -11.575 -9.475 18.045 1.00 92.12 103 ASN A C 1
ATOM 809 O O . ASN A 1 103 ? -12.231 -10.459 18.384 1.00 92.12 103 ASN A O 1
ATOM 813 N N . LYS A 1 104 ? -10.689 -8.914 18.880 1.00 90.56 104 LYS A N 1
ATOM 814 C CA . LYS A 1 104 ? -10.477 -9.419 20.243 1.00 90.56 104 LYS A CA 1
ATOM 815 C C . LYS A 1 104 ? -11.662 -9.055 21.133 1.00 90.56 104 LYS A C 1
ATOM 817 O O . LYS A 1 104 ? -11.919 -7.881 21.392 1.00 90.56 104 LYS A O 1
ATOM 822 N N . THR A 1 105 ? -12.370 -10.064 21.631 1.00 90.19 105 THR A N 1
ATOM 823 C CA . THR A 1 105 ? -13.501 -9.902 22.564 1.00 90.19 105 THR A CA 1
ATOM 824 C C . THR A 1 105 ? -13.056 -9.641 24.002 1.00 90.19 105 THR A C 1
ATOM 826 O O . THR A 1 105 ? -13.847 -9.162 24.804 1.00 90.19 105 THR A O 1
ATOM 829 N N . SER A 1 106 ? -11.787 -9.909 24.321 1.00 90.81 106 SER A N 1
ATOM 830 C CA . SER A 1 106 ? -11.195 -9.650 25.637 1.00 90.81 106 SER A CA 1
ATOM 831 C C . SER A 1 106 ? -10.933 -8.168 25.924 1.00 90.81 106 SER A C 1
ATOM 833 O O . SER A 1 106 ? -10.608 -7.838 27.056 1.00 90.81 106 SER A O 1
ATOM 835 N N . LEU A 1 107 ? -11.007 -7.302 24.907 1.00 89.62 107 LEU A N 1
ATOM 836 C CA . LEU A 1 107 ? -10.777 -5.863 25.028 1.00 89.62 107 LEU A CA 1
ATOM 837 C C . LEU A 1 107 ? -12.105 -5.113 24.949 1.00 89.62 107 LEU A C 1
ATOM 839 O O . LEU A 1 107 ? -12.898 -5.337 24.026 1.00 89.62 107 LEU A O 1
ATOM 843 N N . ALA A 1 108 ? -12.313 -4.177 25.867 1.00 91.88 108 ALA A N 1
ATOM 844 C CA . ALA A 1 108 ? -13.424 -3.243 25.802 1.00 91.88 108 ALA A CA 1
ATOM 845 C C . ALA A 1 108 ? -13.240 -2.261 24.633 1.00 91.88 108 ALA A C 1
ATOM 847 O O . ALA A 1 108 ? -12.123 -1.959 24.205 1.00 91.88 108 ALA A O 1
ATOM 848 N N . ASN A 1 109 ? -14.342 -1.710 24.127 1.00 92.81 109 ASN A N 1
ATOM 849 C CA . ASN A 1 109 ? -14.314 -0.756 23.017 1.00 92.81 109 ASN A CA 1
ATOM 850 C C . ASN A 1 109 ? -13.456 0.481 23.330 1.00 92.81 109 ASN A C 1
ATOM 852 O O . ASN A 1 109 ? -12.732 0.963 22.463 1.00 92.81 109 ASN A O 1
ATOM 856 N N . VAL A 1 110 ? -13.487 0.961 24.574 1.00 91.81 110 VAL A N 1
ATOM 857 C CA . VAL A 1 110 ? -12.653 2.082 25.025 1.00 91.81 110 VAL A CA 1
ATOM 858 C C . VAL A 1 110 ? -11.153 1.763 24.943 1.00 91.81 110 VAL A C 1
ATOM 860 O O . VAL A 1 110 ? -10.374 2.599 24.497 1.00 91.81 110 VAL A O 1
ATOM 863 N N . GLU A 1 111 ? -10.740 0.537 25.277 1.00 90.50 111 GLU A N 1
ATOM 864 C CA . GLU A 1 111 ? -9.342 0.097 25.171 1.00 90.50 111 GLU A CA 1
ATOM 865 C C . GLU A 1 111 ? -8.917 -0.009 23.704 1.00 90.50 111 GLU A C 1
ATOM 867 O O . GLU A 1 111 ? -7.856 0.483 23.320 1.00 90.50 111 GLU A O 1
ATOM 872 N N . LYS A 1 112 ? -9.784 -0.573 22.852 1.00 93.44 112 LYS A N 1
ATOM 873 C CA . LYS A 1 112 ? -9.573 -0.610 21.396 1.00 93.44 112 LYS A CA 1
ATOM 874 C C . LYS A 1 112 ? -9.409 0.791 20.812 1.00 93.44 112 LYS A C 1
ATOM 876 O O . LYS A 1 112 ? -8.609 0.969 19.897 1.00 93.44 112 LYS A O 1
ATOM 881 N N . PHE A 1 113 ? -10.123 1.780 21.348 1.00 94.25 113 PHE A N 1
ATOM 882 C CA . PHE A 1 113 ? -9.987 3.175 20.937 1.00 94.25 113 PHE A CA 1
ATOM 883 C C . PHE A 1 113 ? -8.605 3.735 21.304 1.00 94.25 113 PHE A C 1
ATOM 885 O O . PHE A 1 113 ? -7.933 4.307 20.447 1.00 94.25 113 PHE A O 1
ATOM 892 N N . TYR A 1 114 ? -8.113 3.507 22.524 1.00 91.62 114 TYR A N 1
ATOM 893 C CA . TYR A 1 114 ? -6.750 3.922 22.882 1.00 91.62 114 TYR A CA 1
ATOM 894 C C . TYR A 1 114 ? -5.692 3.297 21.966 1.00 91.62 114 TYR A C 1
ATOM 896 O O . TYR A 1 114 ? -4.786 3.995 21.508 1.00 91.62 114 TYR A O 1
ATOM 904 N N . TYR A 1 115 ? -5.837 2.011 21.634 1.00 92.69 115 TYR A N 1
ATOM 905 C CA . TYR A 1 115 ? -4.954 1.356 20.669 1.00 92.69 115 TYR A CA 1
ATOM 906 C C . TYR A 1 115 ? -5.061 1.956 19.267 1.00 92.69 115 TYR A C 1
ATOM 908 O O . TYR A 1 115 ? -4.035 2.138 18.614 1.00 92.69 115 TYR A O 1
ATOM 916 N N . LEU A 1 116 ? -6.274 2.293 18.819 1.00 92.50 116 LEU A N 1
ATOM 917 C CA . LEU A 1 116 ? -6.490 2.944 17.530 1.00 92.50 116 LEU A CA 1
ATOM 918 C C . LEU A 1 116 ? -5.759 4.289 17.479 1.00 92.50 116 LEU A C 1
ATOM 920 O O . LEU A 1 116 ? -4.949 4.501 16.587 1.00 92.50 116 LEU A O 1
ATOM 924 N N . LEU A 1 117 ? -5.954 5.158 18.472 1.00 91.25 117 LEU A N 1
ATOM 925 C CA . LEU A 1 117 ? -5.278 6.460 18.533 1.00 91.25 117 LEU A CA 1
ATOM 926 C C . LEU A 1 117 ? -3.749 6.334 18.564 1.00 91.25 117 LEU A C 1
ATOM 928 O O . LEU A 1 117 ? -3.061 7.122 17.923 1.00 91.25 117 LEU A O 1
ATOM 932 N N . GLY A 1 118 ? -3.209 5.342 19.278 1.00 90.75 118 GLY A N 1
ATOM 933 C CA . GLY A 1 118 ? -1.764 5.101 19.327 1.00 90.75 118 GLY A CA 1
ATOM 934 C C . GLY A 1 118 ? -1.172 4.624 17.995 1.00 90.75 118 GLY A C 1
ATOM 935 O O . GLY A 1 118 ? -0.025 4.958 17.681 1.00 90.75 118 GLY A O 1
ATOM 936 N N . ALA A 1 119 ? -1.959 3.873 17.221 1.00 93.00 119 ALA A N 1
ATOM 937 C CA . ALA A 1 119 ? -1.583 3.311 15.928 1.00 93.00 119 ALA A CA 1
ATOM 938 C C . ALA A 1 119 ? -1.651 4.331 14.776 1.00 93.00 119 ALA A C 1
ATOM 940 O O . ALA A 1 119 ? -0.916 4.206 13.796 1.00 93.00 119 ALA A O 1
ATOM 941 N N . LEU A 1 120 ? -2.503 5.353 14.886 1.00 93.62 120 LEU A N 1
ATOM 942 C CA . LEU A 1 120 ? -2.631 6.405 13.878 1.00 93.62 120 LEU A CA 1
ATOM 943 C C . LEU A 1 120 ? -1.522 7.457 14.024 1.00 93.62 120 LEU A C 1
ATOM 945 O O . LEU A 1 120 ? -1.235 7.948 15.117 1.00 93.62 120 LEU A O 1
ATOM 949 N N . LYS A 1 121 ? -0.905 7.829 12.902 1.00 92.50 121 LYS A N 1
ATOM 950 C CA . LYS A 1 121 ? 0.142 8.854 12.777 1.00 92.50 121 LYS A CA 1
ATOM 951 C C . LYS A 1 121 ? -0.215 9.806 11.640 1.00 92.50 121 LYS A C 1
ATOM 953 O O . LYS A 1 121 ? -0.920 9.424 10.719 1.00 92.50 121 LYS A O 1
ATOM 958 N N . GLY A 1 122 ? 0.321 11.024 11.659 1.00 91.12 122 GLY A N 1
ATOM 959 C CA . GLY A 1 122 ? 0.136 11.970 10.554 1.00 91.12 122 GLY A CA 1
ATOM 960 C C . GLY A 1 122 ? -1.319 12.420 10.389 1.00 91.12 122 GLY A C 1
ATOM 961 O O . GLY A 1 122 ? -1.967 12.766 11.371 1.00 91.12 122 GLY A O 1
ATOM 962 N N . GLU A 1 123 ? -1.809 12.431 9.150 1.00 90.88 123 GLU A N 1
ATOM 963 C CA . GLU A 1 123 ? -3.132 12.942 8.756 1.00 90.88 123 GLU A CA 1
ATOM 964 C C . GLU A 1 123 ? -4.351 12.206 9.368 1.00 90.88 123 GLU A C 1
ATOM 966 O O . GLU A 1 123 ? -5.272 12.894 9.807 1.00 90.88 123 GLU A O 1
ATOM 971 N N . PRO A 1 124 ? -4.378 10.865 9.529 1.00 91.62 124 PRO A N 1
ATOM 972 C CA . PRO A 1 124 ? -5.526 10.181 10.145 1.00 91.62 124 PRO A CA 1
ATOM 973 C C . PRO A 1 124 ? -5.671 10.412 11.659 1.00 91.62 124 PRO A C 1
ATOM 975 O O . PRO A 1 124 ? -6.754 10.224 12.216 1.00 91.62 124 PRO A O 1
ATOM 978 N N . ALA A 1 125 ? -4.600 10.798 12.358 1.00 91.69 125 ALA A N 1
ATOM 979 C CA . ALA A 1 125 ? -4.638 11.022 13.804 1.00 91.69 125 ALA A CA 1
ATOM 980 C C . ALA A 1 125 ? -5.612 12.147 14.231 1.00 91.69 125 ALA A C 1
ATOM 982 O O . ALA A 1 125 ? -6.473 11.875 15.074 1.00 91.69 125 ALA A O 1
ATOM 983 N N . PRO A 1 126 ? -5.553 13.375 13.666 1.00 89.81 126 PRO A N 1
ATOM 984 C CA . PRO A 1 126 ? -6.479 14.455 14.013 1.00 89.81 126 PRO A CA 1
ATOM 985 C C . PRO A 1 126 ? -7.941 14.142 13.669 1.00 89.81 126 PRO A C 1
ATOM 987 O O . PRO A 1 126 ? -8.834 14.532 14.427 1.00 89.81 126 PRO A O 1
ATOM 990 N N . LEU A 1 127 ? -8.187 13.407 12.574 1.00 88.75 127 LEU A N 1
ATOM 991 C CA . LEU A 1 127 ? -9.528 12.972 12.164 1.00 88.75 127 LEU A CA 1
ATOM 992 C C . LEU A 1 127 ? -10.217 12.218 13.306 1.00 88.75 127 LEU A C 1
ATOM 994 O O . LEU A 1 127 ? -11.340 12.538 13.691 1.00 88.75 127 LEU A O 1
ATOM 998 N N . ILE A 1 128 ? -9.501 11.262 13.897 1.00 91.31 128 ILE A N 1
ATOM 999 C CA . ILE A 1 128 ? -10.039 10.389 14.938 1.00 91.31 128 ILE A CA 1
ATOM 1000 C C . ILE A 1 128 ? -9.944 11.011 16.335 1.00 91.31 128 ILE A C 1
ATOM 1002 O O . ILE A 1 128 ? -10.835 10.788 17.153 1.00 91.31 128 ILE A O 1
ATOM 1006 N N . SER A 1 129 ? -8.941 11.851 16.613 1.00 87.81 129 SER A N 1
ATOM 1007 C CA . SER A 1 129 ? -8.822 12.528 17.915 1.00 87.81 129 SER A CA 1
ATOM 1008 C C . SER A 1 129 ? -9.929 13.550 18.186 1.00 87.81 129 SER A C 1
ATOM 1010 O O . SER A 1 129 ? -10.128 13.941 19.332 1.00 87.81 129 SER A O 1
ATOM 1012 N N . SER A 1 130 ? -10.641 13.997 17.145 1.00 88.12 130 SER A N 1
ATOM 1013 C CA . SER A 1 130 ? -11.803 14.884 17.285 1.00 88.12 130 SER A CA 1
ATOM 1014 C C . SER A 1 130 ? -13.000 14.207 17.975 1.00 88.12 130 SER A C 1
ATOM 1016 O O . SER A 1 130 ? -13.871 14.885 18.522 1.00 88.12 130 SER A O 1
ATOM 1018 N N . ILE A 1 131 ? -13.033 12.871 17.982 1.00 89.69 131 ILE A N 1
ATOM 1019 C CA . ILE A 1 131 ? -14.099 12.066 18.574 1.00 89.69 131 ILE A CA 1
ATOM 1020 C C . ILE A 1 131 ? -13.753 11.773 20.039 1.00 89.69 131 ILE A C 1
ATOM 1022 O O . ILE A 1 131 ? -12.662 11.305 20.359 1.00 89.69 131 ILE A O 1
ATOM 1026 N N . LEU A 1 132 ? -14.707 12.005 20.945 1.00 89.25 132 LEU A N 1
ATOM 1027 C CA . LEU A 1 132 ? -14.524 11.726 22.371 1.00 89.25 132 LEU A CA 1
ATOM 1028 C C . LEU A 1 132 ? -14.302 10.229 22.622 1.00 89.25 132 LEU A C 1
ATOM 1030 O O . LEU A 1 132 ? -15.081 9.392 22.159 1.00 89.25 132 LEU A O 1
ATOM 1034 N N . ILE A 1 133 ? -13.284 9.897 23.415 1.00 90.25 133 ILE A N 1
ATOM 1035 C CA . ILE A 1 133 ? -12.955 8.514 23.774 1.00 90.25 133 ILE A CA 1
ATOM 1036 C C . ILE A 1 133 ? -14.066 7.944 24.666 1.00 90.25 133 ILE A C 1
ATOM 1038 O O . ILE A 1 133 ? -14.233 8.350 25.813 1.00 90.25 133 ILE A O 1
ATOM 1042 N N . SER A 1 134 ? -14.838 7.003 24.127 1.00 89.06 134 SER A N 1
ATOM 1043 C CA . SER A 1 134 ? -15.910 6.289 24.830 1.00 89.06 134 SER A CA 1
ATOM 1044 C C . SER A 1 134 ? -16.145 4.920 24.185 1.00 89.06 134 SER A C 1
ATOM 1046 O O . SER A 1 134 ? -15.819 4.718 23.012 1.00 89.06 134 SER A O 1
ATOM 1048 N N . ASN A 1 135 ? -16.744 3.984 24.931 1.00 90.50 135 ASN A N 1
ATOM 1049 C CA . ASN A 1 135 ? -17.129 2.667 24.413 1.00 90.50 135 ASN A CA 1
ATOM 1050 C C . ASN A 1 135 ? -18.098 2.766 23.223 1.00 90.50 135 ASN A C 1
ATOM 1052 O O . ASN A 1 135 ? -17.972 1.991 22.274 1.00 90.50 135 ASN A O 1
ATOM 1056 N N . ASP A 1 136 ? -19.016 3.733 23.259 1.00 93.25 136 ASP A N 1
ATOM 1057 C CA . ASP A 1 136 ? -20.029 3.932 22.214 1.00 93.25 136 ASP A CA 1
ATOM 1058 C C . ASP A 1 136 ? -19.451 4.610 20.966 1.00 93.25 136 ASP A C 1
ATOM 1060 O O . ASP A 1 136 ? -19.943 4.425 19.855 1.00 93.25 136 ASP A O 1
ATOM 1064 N N . ASN A 1 137 ? -18.363 5.365 21.142 1.00 93.81 137 ASN A N 1
ATOM 1065 C CA . ASN A 1 137 ? -17.751 6.152 20.078 1.00 93.81 137 ASN A CA 1
ATOM 1066 C C . ASN A 1 137 ? -16.678 5.385 19.300 1.00 93.81 137 ASN A C 1
ATOM 1068 O O . ASN A 1 137 ? -16.373 5.763 18.172 1.00 93.81 137 ASN A O 1
ATOM 1072 N N . TYR A 1 138 ? -16.121 4.299 19.845 1.00 94.81 138 TYR A N 1
ATOM 1073 C CA . TYR A 1 138 ? -15.141 3.483 19.120 1.00 94.81 138 TYR A CA 1
ATOM 1074 C C . TYR A 1 138 ? -15.676 2.938 17.782 1.00 94.81 138 TYR A C 1
ATOM 1076 O O . TYR A 1 138 ? -14.992 3.113 16.773 1.00 94.81 138 TYR A O 1
ATOM 1084 N N . PRO A 1 139 ? -16.881 2.330 17.704 1.00 94.62 139 PRO A N 1
ATOM 1085 C CA . PRO A 1 139 ? -17.431 1.884 16.424 1.00 94.62 139 PRO A CA 1
ATOM 1086 C C . PRO A 1 139 ? -17.602 3.029 15.420 1.00 94.62 139 PRO A C 1
ATOM 1088 O O . PRO A 1 139 ? -17.386 2.831 14.228 1.00 94.62 139 PRO A O 1
ATOM 1091 N N . ILE A 1 140 ? -17.948 4.228 15.903 1.00 94.50 140 ILE A N 1
ATOM 1092 C CA . ILE A 1 140 ? -18.098 5.435 15.080 1.00 94.50 140 ILE A CA 1
ATOM 1093 C C . ILE A 1 140 ? -16.736 5.865 14.529 1.00 94.50 140 ILE A C 1
ATOM 1095 O O . ILE A 1 140 ? -16.608 6.085 13.329 1.00 94.50 140 ILE A O 1
ATOM 1099 N N . ALA A 1 141 ? -15.708 5.915 15.379 1.00 94.19 141 ALA A N 1
ATOM 1100 C CA . ALA A 1 141 ? -14.342 6.244 14.984 1.00 94.19 141 ALA A CA 1
ATOM 1101 C C . ALA A 1 141 ? -13.768 5.233 13.980 1.00 94.19 141 ALA A C 1
ATOM 1103 O O . ALA A 1 141 ? -13.206 5.621 12.959 1.00 94.19 141 ALA A O 1
ATOM 1104 N N . TRP A 1 142 ? -13.953 3.933 14.233 1.00 94.94 142 TRP A N 1
ATOM 1105 C CA . TRP A 1 142 ? -13.516 2.880 13.317 1.00 94.94 142 TRP A CA 1
ATOM 1106 C C . TRP A 1 142 ? -14.221 2.988 11.964 1.00 94.94 142 TRP A C 1
ATOM 1108 O O . TRP A 1 142 ? -13.572 2.922 10.923 1.00 94.94 142 TRP A O 1
ATOM 1118 N N . LYS A 1 143 ? -15.537 3.223 11.970 1.00 94.38 143 LYS A N 1
ATOM 1119 C CA . LYS A 1 143 ? -16.318 3.427 10.750 1.00 94.38 143 LYS A CA 1
ATOM 1120 C C . LYS A 1 143 ? -15.861 4.664 9.973 1.00 94.38 143 LYS A C 1
ATOM 1122 O O . LYS A 1 143 ? -15.653 4.547 8.774 1.00 94.38 143 LYS A O 1
ATOM 1127 N N . ALA A 1 144 ? -15.658 5.802 10.635 1.00 93.06 144 ALA A N 1
ATOM 1128 C CA . ALA A 1 144 ? -15.192 7.029 9.986 1.00 93.06 144 ALA A CA 1
ATOM 1129 C C . ALA A 1 144 ? -13.819 6.838 9.318 1.00 93.06 144 ALA A C 1
ATOM 1131 O O . ALA A 1 144 ? -13.607 7.282 8.193 1.00 93.06 144 ALA A O 1
ATOM 1132 N N . LEU A 1 145 ? -12.906 6.117 9.980 1.00 94.19 145 LEU A N 1
ATOM 1133 C CA . LEU A 1 145 ? -11.607 5.777 9.400 1.00 94.19 145 LEU A CA 1
ATOM 1134 C C . LEU A 1 145 ? -11.763 4.901 8.149 1.00 94.19 145 LEU A C 1
ATOM 1136 O O . LEU A 1 145 ? -11.126 5.155 7.130 1.00 94.19 145 LEU A O 1
ATOM 1140 N N . LYS A 1 146 ? -12.632 3.887 8.216 1.00 94.12 146 LYS A N 1
ATOM 1141 C CA . LYS A 1 146 ? -12.934 3.029 7.069 1.00 94.12 146 LYS A CA 1
ATOM 1142 C C . LYS A 1 146 ? -13.540 3.811 5.907 1.00 94.12 146 LYS A C 1
ATOM 1144 O O . LYS A 1 146 ? -13.086 3.657 4.786 1.00 94.12 146 LYS A O 1
ATOM 1149 N N . GLU A 1 147 ? -14.520 4.671 6.158 1.00 92.00 147 GLU A N 1
ATOM 1150 C CA . GLU A 1 147 ? -15.158 5.473 5.106 1.00 92.00 147 GLU A CA 1
ATOM 1151 C C . GLU A 1 147 ? -14.167 6.400 4.392 1.00 92.00 147 GLU A C 1
ATOM 1153 O O . GLU A 1 147 ? -14.293 6.608 3.189 1.00 92.00 147 GLU A O 1
ATOM 1158 N N . GLN A 1 148 ? -13.163 6.911 5.110 1.00 90.81 148 GLN A N 1
ATOM 1159 C CA . GLN A 1 148 ? -12.148 7.790 4.537 1.00 90.81 148 GLN A CA 1
ATOM 1160 C C . GLN A 1 148 ? -11.102 7.038 3.697 1.00 90.81 148 GLN A C 1
ATOM 1162 O O . GLN A 1 148 ? -10.696 7.536 2.649 1.00 90.81 148 GLN A O 1
ATOM 1167 N N . TYR A 1 149 ? -10.638 5.866 4.150 1.00 91.69 149 TYR A N 1
ATOM 1168 C CA . TYR A 1 149 ? -9.481 5.187 3.543 1.00 91.69 149 TYR A CA 1
ATOM 1169 C C . TYR A 1 149 ? -9.807 3.885 2.797 1.00 91.69 149 TYR A C 1
ATOM 1171 O O . TYR A 1 149 ? -8.994 3.435 1.994 1.00 91.69 149 TYR A O 1
ATOM 1179 N N . GLU A 1 150 ? -10.990 3.296 2.989 1.00 90.31 150 GLU A N 1
ATOM 1180 C CA . GLU A 1 150 ? -11.448 2.070 2.311 1.00 90.31 150 GLU A CA 1
ATOM 1181 C C . GLU A 1 150 ? -12.154 2.367 0.972 1.00 90.31 150 GLU A C 1
ATOM 1183 O O . GLU A 1 150 ? -13.083 1.666 0.565 1.00 90.31 150 GLU A O 1
ATOM 1188 N N . ASP A 1 151 ? -11.708 3.395 0.244 1.00 91.06 151 ASP A N 1
ATOM 1189 C CA . ASP A 1 151 ? -12.157 3.627 -1.129 1.00 91.06 151 ASP A CA 1
ATOM 1190 C C . ASP A 1 151 ? -11.267 2.863 -2.115 1.00 91.06 151 ASP A C 1
ATOM 1192 O O . ASP A 1 151 ? -10.165 3.290 -2.476 1.00 91.06 151 ASP A O 1
ATOM 1196 N N . LYS A 1 152 ? -11.793 1.735 -2.608 1.00 88.88 152 LYS A N 1
ATOM 1197 C CA . LYS A 1 152 ? -11.131 0.899 -3.620 1.00 88.88 152 LYS A CA 1
ATOM 1198 C C . LYS A 1 152 ? -10.658 1.703 -4.831 1.00 88.88 152 LYS A C 1
ATOM 1200 O O . LYS A 1 152 ? -9.591 1.407 -5.358 1.00 88.88 152 LYS A O 1
ATOM 1205 N N . LYS A 1 153 ? -11.417 2.706 -5.286 1.00 90.25 153 LYS A N 1
ATOM 1206 C CA . LYS A 1 153 ? -11.044 3.504 -6.465 1.00 90.25 153 LYS A CA 1
ATOM 1207 C C . LYS A 1 153 ? -9.807 4.342 -6.187 1.00 90.25 153 LYS A C 1
ATOM 1209 O O . LYS A 1 153 ? -8.919 4.394 -7.030 1.00 90.25 153 LYS A O 1
ATOM 1214 N N . ILE A 1 154 ? -9.740 4.970 -5.014 1.00 91.94 154 ILE A N 1
ATOM 1215 C CA . ILE A 1 154 ? -8.587 5.785 -4.621 1.00 91.94 154 ILE A CA 1
ATOM 1216 C C . ILE A 1 154 ? -7.356 4.897 -4.436 1.00 91.94 154 ILE A C 1
ATOM 1218 O O . ILE A 1 154 ? -6.290 5.242 -4.933 1.00 91.94 154 ILE A O 1
ATOM 1222 N N . ILE A 1 155 ? -7.507 3.730 -3.805 1.00 91.44 155 ILE A N 1
ATOM 1223 C CA . ILE A 1 155 ? -6.400 2.779 -3.618 1.00 91.44 155 ILE A CA 1
ATOM 1224 C C . ILE A 1 155 ? -5.877 2.273 -4.971 1.00 91.44 155 ILE A C 1
ATOM 1226 O O . ILE A 1 155 ? -4.670 2.275 -5.209 1.00 91.44 155 ILE A O 1
ATOM 1230 N N . ILE A 1 156 ? -6.773 1.890 -5.887 1.00 91.88 156 ILE A N 1
ATOM 1231 C CA . ILE A 1 156 ? -6.405 1.477 -7.250 1.00 91.88 156 ILE A CA 1
ATOM 1232 C C . ILE A 1 156 ? -5.677 2.609 -7.980 1.00 91.88 156 ILE A C 1
ATOM 1234 O O . ILE A 1 156 ? -4.614 2.377 -8.555 1.00 91.88 156 ILE A O 1
ATOM 1238 N N . ASN A 1 157 ? -6.214 3.831 -7.936 1.00 92.88 157 ASN A N 1
ATOM 1239 C CA . ASN A 1 157 ? -5.586 4.982 -8.579 1.00 92.88 157 ASN A CA 1
ATOM 1240 C C . ASN A 1 157 ? -4.208 5.279 -7.982 1.00 92.88 157 ASN A C 1
ATOM 1242 O O . ASN A 1 157 ? -3.286 5.535 -8.742 1.00 92.88 157 ASN A O 1
ATOM 1246 N N . ALA A 1 158 ? -4.032 5.154 -6.665 1.00 91.88 158 ALA A N 1
ATOM 1247 C CA . ALA A 1 158 ? -2.735 5.330 -6.017 1.00 91.88 158 ALA A CA 1
ATOM 1248 C C . ALA A 1 158 ? -1.690 4.331 -6.550 1.00 91.88 158 ALA A C 1
ATOM 1250 O O . ALA A 1 158 ? -0.588 4.733 -6.920 1.00 91.88 158 ALA A O 1
ATOM 1251 N N . HIS A 1 159 ? -2.059 3.051 -6.691 1.00 92.50 159 HIS A N 1
ATOM 1252 C CA . HIS A 1 159 ? -1.184 2.033 -7.285 1.00 92.50 159 HIS A CA 1
ATOM 1253 C C . HIS A 1 159 ? -0.836 2.329 -8.755 1.00 92.50 159 HIS A C 1
ATOM 1255 O O . HIS A 1 159 ? 0.305 2.125 -9.178 1.00 92.50 159 HIS A O 1
ATOM 1261 N N . ILE A 1 160 ? -1.798 2.817 -9.543 1.00 91.50 160 ILE A N 1
ATOM 1262 C CA . ILE A 1 160 ? -1.570 3.215 -10.942 1.00 91.50 160 ILE A CA 1
ATOM 1263 C C . ILE A 1 160 ? -0.662 4.450 -11.012 1.00 91.50 160 ILE A C 1
ATOM 1265 O O . ILE A 1 160 ? 0.274 4.476 -11.814 1.00 91.50 160 ILE A O 1
ATOM 1269 N N . ASP A 1 161 ? -0.894 5.441 -10.155 1.00 91.62 161 ASP A N 1
ATOM 1270 C CA . ASP A 1 161 ? -0.092 6.659 -10.065 1.00 91.62 161 ASP A CA 1
ATOM 1271 C C . ASP A 1 161 ? 1.352 6.344 -9.666 1.00 91.62 161 ASP A C 1
ATOM 1273 O O . ASP A 1 161 ? 2.275 6.960 -10.201 1.00 91.62 161 ASP A O 1
ATOM 1277 N N . GLU A 1 162 ? 1.582 5.371 -8.781 1.00 91.12 162 GLU A N 1
ATOM 1278 C CA . GLU A 1 162 ? 2.934 4.937 -8.415 1.00 91.12 162 GLU A CA 1
ATOM 1279 C C . GLU A 1 162 ? 3.663 4.296 -9.609 1.00 91.12 162 GLU A C 1
ATOM 1281 O O . GLU A 1 162 ? 4.841 4.581 -9.823 1.00 91.12 162 GLU A O 1
ATOM 1286 N N . ILE A 1 163 ? 2.968 3.499 -10.434 1.00 90.12 163 ILE A N 1
ATOM 1287 C CA . ILE A 1 163 ? 3.528 2.946 -11.683 1.00 90.12 163 ILE A CA 1
ATOM 1288 C C . ILE A 1 163 ? 3.819 4.068 -12.692 1.00 90.12 163 ILE A C 1
ATOM 1290 O O . ILE A 1 163 ? 4.871 4.085 -13.332 1.00 90.12 163 ILE A O 1
ATOM 1294 N N . TYR A 1 164 ? 2.907 5.024 -12.851 1.00 87.94 164 TYR A N 1
ATOM 1295 C CA . TYR A 1 164 ? 3.048 6.105 -13.828 1.00 87.94 164 TYR A CA 1
ATOM 1296 C C . TYR A 1 164 ? 4.184 7.082 -13.471 1.00 87.94 164 TYR A C 1
ATOM 1298 O O . TYR A 1 164 ? 4.986 7.489 -14.328 1.00 87.94 164 TYR A O 1
ATOM 1306 N N . ASN A 1 165 ? 4.292 7.425 -12.187 1.00 88.25 165 ASN A N 1
ATOM 1307 C CA . ASN A 1 165 ? 5.267 8.377 -11.659 1.00 88.25 165 ASN A CA 1
ATOM 1308 C C . ASN A 1 165 ? 6.628 7.747 -11.332 1.00 88.25 165 ASN A C 1
ATOM 1310 O O . ASN A 1 165 ? 7.453 8.386 -10.677 1.00 88.25 165 ASN A O 1
ATOM 1314 N N . LEU A 1 166 ? 6.905 6.533 -11.822 1.00 84.75 166 LEU A N 1
ATOM 1315 C CA . LEU A 1 166 ? 8.232 5.930 -11.728 1.00 84.75 166 LEU A CA 1
ATOM 1316 C C . LEU A 1 166 ? 9.308 6.899 -12.234 1.00 84.75 166 LEU A C 1
ATOM 1318 O O . LEU A 1 166 ? 9.167 7.531 -13.292 1.00 84.75 166 LEU A O 1
ATOM 1322 N N . LEU A 1 167 ? 10.380 7.015 -11.448 1.00 77.88 167 LEU A N 1
ATOM 1323 C CA . LEU A 1 167 ? 11.517 7.874 -11.755 1.00 77.88 167 LEU A CA 1
ATOM 1324 C C . LEU A 1 167 ? 12.243 7.374 -13.004 1.00 77.88 167 LEU A C 1
ATOM 1326 O O . LEU A 1 167 ? 12.380 6.170 -13.224 1.00 77.88 167 LEU A O 1
ATOM 1330 N N . GLN A 1 168 ? 12.724 8.317 -13.812 1.00 78.31 168 GLN A N 1
ATOM 1331 C CA . GLN A 1 168 ? 13.531 8.003 -14.981 1.00 78.31 168 GLN A CA 1
ATOM 1332 C C . GLN A 1 168 ? 14.896 7.452 -14.542 1.00 78.31 168 GLN A C 1
ATOM 1334 O O . GLN A 1 168 ? 15.570 8.012 -13.674 1.00 78.31 168 GLN A O 1
ATOM 1339 N N . LEU A 1 169 ? 15.314 6.349 -15.155 1.00 78.94 169 LEU A N 1
ATOM 1340 C CA . LEU A 1 169 ? 16.636 5.772 -14.977 1.00 78.94 169 LEU A CA 1
ATOM 1341 C C . LEU A 1 169 ? 17.625 6.615 -15.786 1.00 78.94 169 LEU A C 1
ATOM 1343 O O . LEU A 1 169 ? 17.639 6.589 -17.012 1.00 78.94 169 LEU A O 1
ATOM 1347 N N . HIS A 1 170 ? 18.417 7.433 -15.093 1.00 67.81 170 HIS A N 1
ATOM 1348 C CA . HIS A 1 170 ? 19.373 8.345 -15.734 1.00 67.81 170 HIS A CA 1
ATOM 1349 C C . HIS A 1 170 ? 20.754 7.721 -15.976 1.00 67.81 170 HIS A C 1
ATOM 1351 O O . HIS A 1 170 ? 21.553 8.280 -16.726 1.00 67.81 170 HIS A O 1
ATOM 1357 N N . LYS A 1 171 ? 21.069 6.609 -15.305 1.00 69.00 171 LYS A N 1
ATOM 1358 C CA . LYS A 1 171 ? 22.348 5.897 -15.397 1.00 69.00 171 LYS A CA 1
ATOM 1359 C C . LYS A 1 171 ? 22.113 4.403 -15.230 1.00 69.00 171 LYS A C 1
ATOM 1361 O O . LYS A 1 171 ? 21.217 4.016 -14.480 1.00 69.00 171 LYS A O 1
ATOM 1366 N N . GLU A 1 172 ? 22.988 3.606 -15.835 1.00 67.69 172 GLU A N 1
ATOM 1367 C CA . GLU A 1 172 ? 23.103 2.174 -15.574 1.00 67.69 172 GLU A CA 1
ATOM 1368 C C . GLU A 1 172 ? 23.324 1.944 -14.074 1.00 67.69 172 GLU A C 1
ATOM 1370 O O . GLU A 1 172 ? 24.391 2.198 -13.512 1.00 67.69 172 GLU A O 1
ATOM 1375 N N . SER A 1 173 ? 22.264 1.524 -13.392 1.00 76.5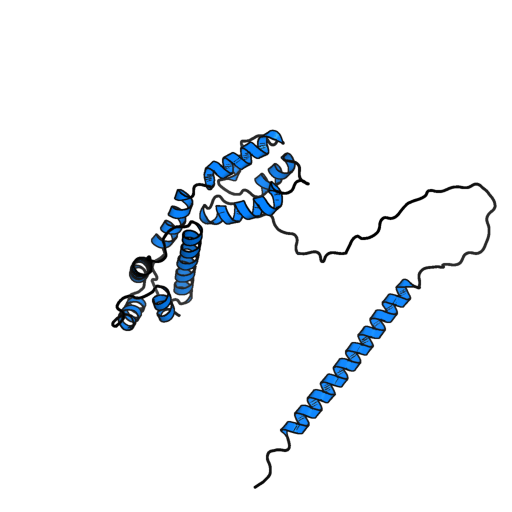6 173 SER A N 1
ATOM 1376 C CA . SER A 1 173 ? 22.304 1.180 -11.981 1.00 76.56 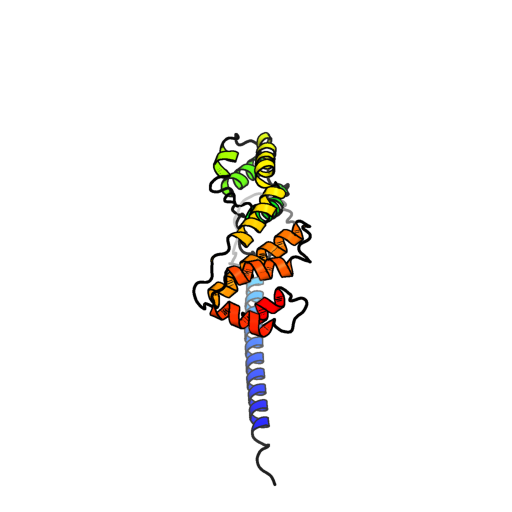173 SER A CA 1
ATOM 1377 C C . SER A 1 173 ? 21.404 -0.015 -11.755 1.00 76.56 173 SER A C 1
ATOM 1379 O O . SER A 1 173 ? 20.177 0.093 -11.776 1.00 76.56 173 SER A O 1
ATOM 1381 N N . GLN A 1 174 ? 22.028 -1.156 -11.478 1.00 77.38 174 GLN A N 1
ATOM 1382 C CA . GLN A 1 174 ? 21.322 -2.391 -11.152 1.00 77.38 174 GLN A CA 1
ATOM 1383 C C . GLN A 1 174 ? 20.374 -2.198 -9.954 1.00 77.38 174 GLN A C 1
ATOM 1385 O O . GLN A 1 174 ? 19.266 -2.728 -9.934 1.00 77.38 174 GLN A O 1
ATOM 1390 N N . THR A 1 175 ? 20.761 -1.369 -8.978 1.00 82.38 175 THR A N 1
ATOM 1391 C CA . THR A 1 175 ? 19.907 -1.011 -7.837 1.00 82.38 175 THR A CA 1
ATOM 1392 C C . THR A 1 175 ? 18.657 -0.248 -8.271 1.00 82.38 175 THR A C 1
ATOM 1394 O O . THR A 1 175 ? 17.565 -0.525 -7.770 1.00 82.38 175 THR A O 1
ATOM 1397 N N . ALA A 1 176 ? 18.790 0.696 -9.205 1.00 82.50 176 ALA A N 1
ATOM 1398 C CA . ALA A 1 176 ? 17.662 1.478 -9.701 1.00 82.50 176 ALA A CA 1
ATOM 1399 C C . ALA A 1 176 ? 16.699 0.610 -10.525 1.00 82.50 176 ALA A C 1
ATOM 1401 O O . ALA A 1 176 ? 15.494 0.657 -10.297 1.00 82.50 176 ALA A O 1
ATOM 1402 N N . ILE A 1 177 ? 17.234 -0.260 -11.385 1.00 81.00 177 ILE A N 1
ATOM 1403 C CA . ILE A 1 177 ? 16.474 -1.253 -12.159 1.00 81.00 177 ILE A CA 1
ATOM 1404 C C . ILE A 1 177 ? 15.715 -2.214 -11.233 1.00 81.00 177 ILE A C 1
ATOM 1406 O O . ILE A 1 177 ? 14.514 -2.430 -11.395 1.00 81.00 177 ILE A O 1
ATOM 1410 N N . ARG A 1 178 ? 16.378 -2.751 -10.203 1.00 83.31 178 ARG A N 1
ATOM 1411 C CA . ARG A 1 178 ? 15.733 -3.641 -9.228 1.00 83.31 178 ARG A CA 1
ATOM 1412 C C . ARG A 1 178 ? 14.636 -2.927 -8.443 1.00 83.31 178 ARG A C 1
ATOM 1414 O O . ARG A 1 178 ? 13.582 -3.505 -8.193 1.00 83.31 178 ARG A O 1
ATOM 1421 N N . THR A 1 179 ? 14.872 -1.675 -8.059 1.00 86.56 179 THR A N 1
ATOM 1422 C CA . THR A 1 179 ? 13.867 -0.848 -7.375 1.00 86.56 179 THR A CA 1
ATOM 1423 C C . THR A 1 179 ? 12.661 -0.609 -8.280 1.00 86.56 179 THR A C 1
ATOM 1425 O O . THR A 1 179 ? 11.529 -0.805 -7.848 1.00 86.56 179 THR A O 1
ATOM 1428 N N . PHE A 1 180 ? 12.901 -0.276 -9.546 1.00 86.31 180 PHE A N 1
ATOM 1429 C CA . PHE A 1 180 ? 11.875 -0.098 -10.568 1.00 86.31 180 PHE A CA 1
ATOM 1430 C C . PHE A 1 180 ? 11.009 -1.359 -10.735 1.00 86.31 180 PHE A C 1
ATOM 1432 O O . PHE A 1 180 ? 9.784 -1.291 -10.616 1.00 86.31 180 PHE A O 1
ATOM 1439 N N . TYR A 1 181 ? 11.640 -2.527 -10.898 1.00 85.81 181 TYR A N 1
ATOM 1440 C CA . TYR A 1 181 ? 10.943 -3.814 -10.969 1.00 85.81 181 TYR A CA 1
ATOM 1441 C C . TYR A 1 181 ? 10.114 -4.104 -9.716 1.00 85.81 181 TYR A C 1
ATOM 1443 O O . TYR A 1 181 ? 8.956 -4.513 -9.818 1.00 85.81 181 TYR A O 1
ATOM 1451 N N . ASN A 1 182 ? 10.690 -3.883 -8.531 1.00 88.38 182 ASN A N 1
ATOM 1452 C CA . ASN A 1 182 ? 9.998 -4.119 -7.269 1.00 88.38 182 ASN A CA 1
ATOM 1453 C C . ASN A 1 182 ? 8.743 -3.245 -7.152 1.00 88.38 182 ASN A C 1
ATOM 1455 O O . ASN A 1 182 ? 7.713 -3.740 -6.699 1.00 88.38 182 ASN A O 1
ATOM 1459 N N . ILE A 1 183 ? 8.807 -1.978 -7.576 1.00 89.62 183 ILE A N 1
ATOM 1460 C CA . ILE A 1 183 ? 7.655 -1.070 -7.542 1.00 89.62 183 ILE A CA 1
ATOM 1461 C C . ILE A 1 183 ? 6.567 -1.551 -8.506 1.00 89.62 183 ILE A C 1
ATOM 1463 O O . ILE A 1 183 ? 5.418 -1.678 -8.083 1.00 89.62 183 ILE A O 1
ATOM 1467 N N . ILE A 1 184 ? 6.898 -1.876 -9.762 1.00 89.88 184 ILE A N 1
ATOM 1468 C CA . ILE A 1 184 ? 5.897 -2.393 -10.713 1.00 89.88 184 ILE A CA 1
ATOM 1469 C C . ILE A 1 184 ? 5.287 -3.694 -10.199 1.00 89.88 184 ILE A C 1
ATOM 1471 O O . ILE A 1 184 ? 4.068 -3.815 -10.145 1.00 89.88 184 ILE A O 1
ATOM 1475 N N . SER A 1 185 ? 6.113 -4.641 -9.755 1.00 89.50 185 SER A N 1
ATOM 1476 C CA . SER A 1 185 ? 5.654 -5.949 -9.277 1.00 89.50 185 SER A CA 1
ATOM 1477 C C . SER A 1 185 ? 4.770 -5.844 -8.039 1.00 89.50 185 SER A C 1
ATOM 1479 O O . SER A 1 185 ? 3.755 -6.534 -7.946 1.00 89.50 185 SER A O 1
ATOM 1481 N N . LYS A 1 186 ? 5.136 -4.974 -7.086 1.00 91.31 186 LYS A N 1
ATOM 1482 C CA . LYS A 1 186 ? 4.328 -4.683 -5.894 1.00 91.31 186 LYS A CA 1
ATOM 1483 C C . LYS A 1 186 ? 2.947 -4.183 -6.310 1.00 91.31 186 LYS A C 1
ATOM 1485 O O . LYS A 1 186 ? 1.946 -4.748 -5.885 1.00 91.31 186 LYS A O 1
ATOM 1490 N N . ASN A 1 187 ? 2.903 -3.164 -7.167 1.00 91.75 187 ASN A N 1
ATOM 1491 C CA . ASN A 1 187 ? 1.651 -2.548 -7.599 1.00 91.75 187 ASN A CA 1
ATOM 1492 C C . ASN A 1 187 ? 0.804 -3.477 -8.468 1.00 91.75 187 ASN A C 1
ATOM 1494 O O . ASN A 1 187 ? -0.402 -3.551 -8.267 1.00 91.75 187 ASN A O 1
ATOM 1498 N N . TYR A 1 188 ? 1.420 -4.246 -9.366 1.00 91.62 188 TYR A N 1
ATOM 1499 C CA . TYR A 1 188 ? 0.736 -5.251 -10.178 1.00 91.62 188 TYR A CA 1
ATOM 1500 C C . TYR A 1 188 ? 0.004 -6.276 -9.306 1.00 91.62 188 TYR A C 1
ATOM 1502 O O . TYR A 1 188 ? -1.188 -6.505 -9.493 1.00 91.62 188 TYR A O 1
ATOM 1510 N N . ARG A 1 189 ? 0.698 -6.844 -8.309 1.00 90.88 189 ARG A N 1
ATOM 1511 C CA . ARG A 1 189 ? 0.110 -7.820 -7.377 1.00 90.88 189 ARG A CA 1
ATOM 1512 C C . ARG A 1 189 ? -1.016 -7.213 -6.548 1.00 90.88 189 ARG A C 1
ATOM 1514 O O . ARG A 1 189 ? -2.033 -7.867 -6.344 1.00 90.88 189 ARG A O 1
ATOM 1521 N N . SER A 1 190 ? -0.858 -5.970 -6.090 1.00 90.56 190 SER A N 1
ATOM 1522 C CA . SER A 1 190 ? -1.930 -5.266 -5.383 1.00 90.56 190 SER A CA 1
ATOM 1523 C C . SER A 1 190 ? -3.154 -5.056 -6.275 1.00 90.56 190 SER A C 1
ATOM 1525 O O . SER A 1 190 ? -4.268 -5.349 -5.854 1.00 90.56 190 SER A O 1
ATOM 1527 N N . LEU A 1 191 ? -2.968 -4.606 -7.518 1.00 91.81 191 LEU A N 1
ATOM 1528 C CA . LEU A 1 191 ? -4.060 -4.411 -8.475 1.00 91.81 191 LEU A CA 1
ATOM 1529 C C . LEU A 1 191 ? -4.768 -5.730 -8.824 1.00 91.81 191 LEU A C 1
ATOM 1531 O O . LEU A 1 191 ? -5.996 -5.752 -8.904 1.00 91.81 191 LEU A O 1
ATOM 1535 N N . GLU A 1 192 ? -4.023 -6.828 -8.970 1.00 91.69 192 GLU A N 1
ATOM 1536 C CA . GLU A 1 192 ? -4.594 -8.169 -9.144 1.00 91.69 192 GLU A CA 1
ATOM 1537 C C . GLU A 1 192 ? -5.430 -8.591 -7.924 1.00 91.69 192 GLU A C 1
ATOM 1539 O O . GLU A 1 192 ? -6.539 -9.099 -8.091 1.00 91.69 192 GLU A O 1
ATOM 1544 N N . ALA A 1 193 ? -4.958 -8.313 -6.703 1.00 90.12 193 ALA A N 1
ATOM 1545 C CA . ALA A 1 193 ? -5.709 -8.575 -5.472 1.00 90.12 193 ALA A CA 1
ATOM 1546 C C . ALA A 1 193 ? -7.001 -7.741 -5.362 1.00 90.12 193 ALA A C 1
ATOM 1548 O O . ALA A 1 193 ? -7.969 -8.188 -4.750 1.00 90.12 193 ALA A O 1
ATOM 1549 N N . PHE A 1 194 ? -7.045 -6.559 -5.987 1.00 89.06 194 PHE A N 1
ATOM 1550 C CA . PHE A 1 194 ? -8.258 -5.744 -6.137 1.00 89.06 194 PHE A CA 1
ATOM 1551 C C . PHE A 1 194 ? -9.138 -6.154 -7.333 1.00 89.06 194 PHE A C 1
ATOM 1553 O O . PHE A 1 194 ? -10.070 -5.426 -7.675 1.00 89.06 194 PHE A O 1
ATOM 1560 N N . GLU A 1 195 ? -8.867 -7.306 -7.956 1.00 90.50 195 GLU A N 1
ATOM 1561 C CA . GLU A 1 195 ? -9.620 -7.870 -9.088 1.00 90.50 195 GLU A CA 1
ATOM 1562 C C . GLU A 1 195 ? -9.597 -6.990 -10.354 1.00 90.50 195 GLU A C 1
ATOM 1564 O O . GLU A 1 195 ? -10.456 -7.101 -11.233 1.00 90.50 195 GLU A O 1
ATOM 1569 N N . VAL A 1 196 ? -8.591 -6.119 -10.489 1.00 90.38 196 VAL A N 1
ATOM 1570 C CA . VAL A 1 196 ? -8.372 -5.339 -11.713 1.00 90.38 196 VAL A CA 1
ATOM 1571 C C . VAL A 1 196 ? -7.814 -6.271 -12.800 1.00 90.38 196 VAL A C 1
ATOM 1573 O O . VAL A 1 196 ? -6.898 -7.051 -12.525 1.00 90.38 196 VAL A O 1
ATOM 1576 N N . PRO A 1 197 ? -8.306 -6.215 -14.055 1.00 90.75 197 PRO A N 1
ATOM 1577 C CA . PRO A 1 197 ? -7.872 -7.112 -15.129 1.00 90.75 197 PRO A CA 1
ATOM 1578 C C . PRO A 1 197 ? -6.481 -6.740 -15.686 1.00 90.75 197 PRO A C 1
A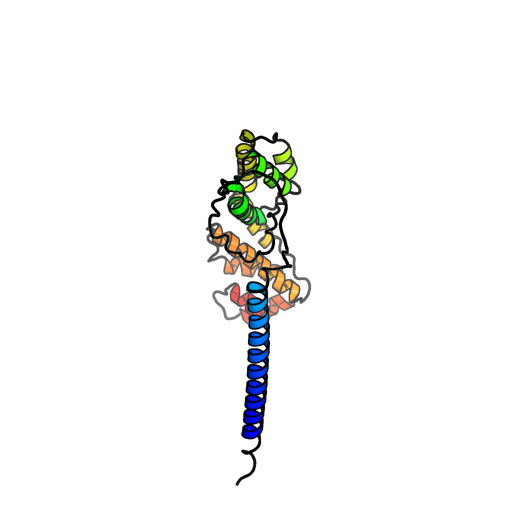TOM 1580 O O . PRO A 1 197 ? -6.343 -6.323 -16.837 1.00 90.75 197 PRO A O 1
ATOM 1583 N N . VAL A 1 198 ? -5.435 -6.921 -14.876 1.00 90.00 198 VAL A N 1
ATOM 1584 C CA . VAL A 1 198 ? -4.039 -6.558 -15.189 1.00 90.00 198 VAL A CA 1
ATOM 1585 C C . VAL A 1 198 ? -3.292 -7.586 -16.047 1.00 90.00 198 VAL A C 1
ATOM 1587 O O . VAL A 1 198 ? -2.212 -7.300 -16.552 1.00 90.00 198 VAL A O 1
ATOM 1590 N N . LYS A 1 199 ? -3.872 -8.770 -16.287 1.00 86.31 199 LYS A N 1
ATOM 1591 C CA . LYS A 1 199 ? -3.230 -9.887 -17.018 1.00 86.31 199 LYS A CA 1
ATOM 1592 C C . LYS A 1 199 ? -2.770 -9.567 -18.441 1.00 86.31 199 LYS A C 1
ATOM 1594 O O . LYS A 1 199 ? -1.951 -10.287 -18.981 1.00 86.31 199 LYS A O 1
ATOM 1599 N N . HIS A 1 200 ? -3.317 -8.519 -19.051 1.00 86.94 200 HIS A N 1
ATOM 1600 C CA . HIS A 1 200 ? -2.986 -8.112 -20.421 1.00 86.94 200 HIS A CA 1
ATOM 1601 C C . HIS A 1 200 ? -2.179 -6.807 -20.457 1.00 86.94 200 HIS A C 1
ATOM 1603 O O . HIS A 1 200 ? -2.080 -6.161 -21.500 1.00 86.94 200 HIS A O 1
ATOM 1609 N N . TRP A 1 201 ? -1.657 -6.363 -19.310 1.00 90.44 201 TRP A N 1
ATOM 1610 C CA . TRP A 1 201 ? -0.963 -5.082 -19.198 1.00 90.44 201 TRP A CA 1
ATOM 1611 C C . TRP A 1 201 ? 0.508 -5.160 -19.594 1.00 90.44 201 TRP A C 1
ATOM 1613 O O . TRP A 1 201 ? 1.132 -4.107 -19.657 1.00 90.44 201 TRP A O 1
ATOM 1623 N N . ASP A 1 202 ? 1.054 -6.336 -19.928 1.00 88.69 202 ASP A N 1
ATOM 1624 C CA . ASP A 1 202 ? 2.464 -6.509 -20.312 1.00 88.69 202 ASP A CA 1
ATOM 1625 C C . ASP A 1 202 ? 2.924 -5.457 -21.317 1.00 88.69 202 ASP A C 1
ATOM 1627 O O . ASP A 1 202 ? 3.886 -4.735 -21.076 1.00 88.69 202 ASP A O 1
ATOM 1631 N N . ARG A 1 203 ? 2.167 -5.264 -22.401 1.00 86.94 203 ARG A N 1
ATOM 1632 C CA . ARG A 1 203 ? 2.511 -4.285 -23.438 1.00 86.94 203 ARG A CA 1
ATOM 1633 C C . ARG A 1 203 ? 2.545 -2.846 -22.921 1.00 86.94 203 ARG A C 1
ATOM 1635 O O . ARG A 1 203 ? 3.401 -2.066 -23.334 1.00 86.94 203 ARG A O 1
ATOM 1642 N N . ILE A 1 204 ? 1.614 -2.492 -22.034 1.00 89.25 204 ILE A N 1
ATOM 1643 C CA . ILE A 1 204 ? 1.531 -1.158 -21.429 1.00 89.25 204 ILE A CA 1
ATOM 1644 C C . ILE A 1 204 ? 2.690 -0.971 -20.450 1.00 89.25 204 ILE A C 1
ATOM 1646 O O . ILE A 1 204 ? 3.373 0.047 -20.509 1.00 89.25 204 ILE A O 1
ATOM 1650 N N . LEU A 1 205 ? 2.947 -1.960 -19.593 1.00 89.31 205 LEU A N 1
ATOM 1651 C CA . LEU A 1 205 ? 4.021 -1.932 -18.604 1.00 89.31 205 LEU A CA 1
ATOM 1652 C C . LEU A 1 205 ? 5.392 -1.878 -19.273 1.00 89.31 205 LEU A C 1
ATOM 1654 O O . LEU A 1 205 ? 6.221 -1.064 -18.875 1.00 89.31 205 LEU A O 1
ATOM 1658 N N . ILE A 1 206 ? 5.617 -2.663 -20.328 1.00 89.44 206 ILE A N 1
ATOM 1659 C CA . ILE A 1 206 ? 6.842 -2.609 -21.132 1.00 89.44 206 ILE A CA 1
ATOM 1660 C C . ILE A 1 206 ? 7.006 -1.219 -21.734 1.00 89.44 206 ILE A C 1
ATOM 1662 O O . ILE A 1 206 ? 8.055 -0.606 -21.560 1.00 89.44 206 ILE A O 1
ATOM 1666 N N . TYR A 1 207 ? 5.975 -0.685 -22.395 1.00 88.69 207 TYR A N 1
ATOM 1667 C CA . TYR A 1 207 ? 6.053 0.647 -22.993 1.00 88.69 207 TYR A CA 1
ATOM 1668 C C . TYR A 1 207 ? 6.367 1.724 -21.946 1.00 88.69 207 TYR A C 1
ATOM 1670 O O . TYR A 1 207 ? 7.301 2.505 -22.133 1.00 88.69 207 TYR A O 1
ATOM 1678 N N . LEU A 1 208 ? 5.642 1.727 -20.821 1.00 87.62 208 LEU A N 1
ATOM 1679 C CA . LEU A 1 208 ? 5.868 2.645 -19.702 1.00 87.62 208 LEU A CA 1
ATOM 1680 C C . LEU A 1 208 ? 7.257 2.479 -19.080 1.00 87.62 208 LEU A C 1
ATOM 1682 O O . LEU A 1 208 ? 7.813 3.450 -18.582 1.00 87.62 208 LEU A O 1
ATOM 1686 N N . SER A 1 209 ? 7.837 1.284 -19.129 1.00 86.56 209 SER A N 1
ATOM 1687 C CA . SER A 1 209 ? 9.189 1.040 -18.630 1.00 86.56 209 SER A CA 1
ATOM 1688 C C . SER A 1 209 ? 10.248 1.563 -19.585 1.00 86.56 209 SER A C 1
ATOM 1690 O O . SER A 1 209 ? 11.120 2.329 -19.184 1.00 86.56 209 SER A O 1
ATOM 1692 N N . VAL A 1 210 ? 10.121 1.249 -20.872 1.00 87.50 210 VAL A N 1
ATOM 1693 C CA . VAL A 1 210 ? 11.074 1.661 -21.908 1.00 87.50 210 VAL A CA 1
ATOM 1694 C C . VAL A 1 210 ? 11.164 3.185 -22.025 1.00 87.50 210 VAL A C 1
ATOM 1696 O O . VAL A 1 210 ? 12.254 3.707 -22.250 1.00 87.50 210 VAL A O 1
ATOM 1699 N N . ILE A 1 211 ? 10.065 3.926 -21.821 1.00 88.06 211 ILE A N 1
ATOM 1700 C CA . ILE A 1 211 ? 10.115 5.403 -21.797 1.00 88.06 211 ILE A CA 1
ATOM 1701 C C . ILE A 1 211 ? 10.895 5.964 -20.596 1.00 88.06 211 ILE A C 1
ATOM 1703 O O . ILE A 1 211 ? 11.315 7.119 -20.637 1.00 88.06 211 ILE A O 1
ATOM 1707 N N . LYS A 1 212 ? 11.070 5.184 -19.523 1.00 86.38 212 LYS A N 1
ATOM 1708 C CA . LYS A 1 212 ? 11.807 5.585 -18.316 1.00 86.38 212 LYS A CA 1
ATOM 1709 C C . LYS A 1 212 ? 13.259 5.119 -18.337 1.00 86.38 212 LYS A C 1
ATOM 1711 O O . LYS A 1 212 ? 14.014 5.539 -17.468 1.00 86.38 212 LYS A O 1
ATOM 1716 N N . PHE A 1 213 ? 13.656 4.270 -19.280 1.00 87.12 213 PHE A N 1
ATOM 1717 C CA . PHE A 1 213 ? 15.011 3.729 -19.353 1.00 87.12 213 PHE A CA 1
ATOM 1718 C C . PHE A 1 213 ? 16.003 4.710 -19.978 1.00 87.12 213 PHE A C 1
ATOM 1720 O O . PHE A 1 213 ? 15.641 5.597 -20.756 1.00 87.12 213 PHE A O 1
ATOM 1727 N N . ASP A 1 214 ? 17.277 4.541 -19.632 1.00 86.12 214 ASP A N 1
ATOM 1728 C CA . ASP A 1 214 ? 18.374 5.232 -20.295 1.00 86.12 214 ASP A CA 1
ATOM 1729 C C . ASP A 1 214 ? 18.587 4.678 -21.726 1.00 86.12 214 ASP A C 1
ATOM 1731 O O . ASP A 1 214 ? 18.122 3.579 -22.057 1.00 86.12 214 ASP A O 1
ATOM 1735 N N . PRO A 1 215 ? 19.285 5.421 -22.607 1.00 86.88 215 PRO A N 1
ATOM 1736 C CA . PRO A 1 215 ? 19.468 5.016 -24.000 1.00 8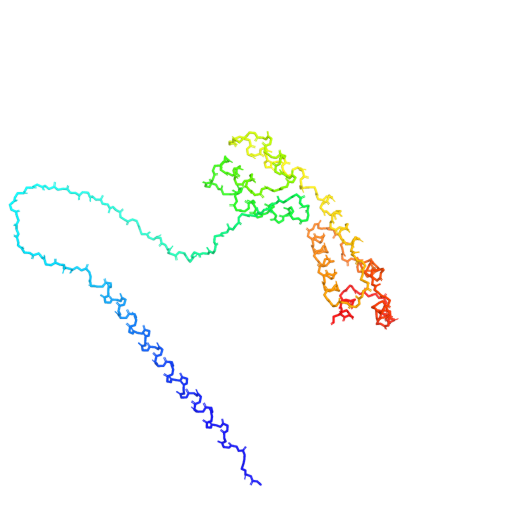6.88 215 PRO A CA 1
ATOM 1737 C C . PRO A 1 215 ? 20.171 3.667 -24.190 1.00 86.88 215 PRO A C 1
ATOM 1739 O O . PRO A 1 215 ? 19.909 2.996 -25.188 1.00 86.88 215 PRO A O 1
ATOM 1742 N N . TYR A 1 216 ? 21.058 3.274 -23.271 1.00 85.44 216 TYR A N 1
ATOM 1743 C CA . TYR A 1 216 ? 21.772 2.005 -23.361 1.00 85.44 216 TYR A CA 1
ATOM 1744 C C . TYR A 1 216 ? 20.824 0.844 -23.058 1.00 85.44 216 TYR A C 1
ATOM 1746 O O . TYR A 1 216 ? 20.628 -0.026 -23.905 1.00 85.44 216 TYR A O 1
ATOM 1754 N N . THR A 1 217 ? 20.131 0.901 -21.920 1.00 85.25 217 THR A N 1
ATOM 1755 C CA . THR A 1 217 ? 19.150 -0.117 -21.518 1.00 85.25 217 THR A CA 1
ATOM 1756 C C . THR A 1 217 ? 18.036 -0.285 -22.554 1.00 85.25 217 THR A C 1
ATOM 1758 O O . THR A 1 217 ? 17.612 -1.399 -22.864 1.00 85.25 217 THR A O 1
ATOM 1761 N N . LYS A 1 218 ? 17.582 0.822 -23.154 1.00 87.62 218 LYS A N 1
ATOM 1762 C CA . LYS A 1 218 ? 16.603 0.785 -24.245 1.00 87.62 218 LYS A CA 1
ATOM 1763 C C . LYS A 1 218 ? 17.126 0.029 -25.471 1.00 87.62 218 LYS A C 1
ATOM 1765 O O . LYS A 1 218 ? 16.383 -0.754 -26.056 1.00 87.62 218 LYS A O 1
ATOM 1770 N N . ARG A 1 219 ? 18.388 0.243 -25.850 1.00 87.50 219 ARG A N 1
ATOM 1771 C CA . ARG A 1 219 ? 19.012 -0.446 -26.985 1.00 87.50 219 ARG A CA 1
ATOM 1772 C C . ARG A 1 219 ? 19.155 -1.947 -26.729 1.00 87.50 219 ARG A C 1
ATOM 1774 O O . ARG A 1 219 ? 18.892 -2.728 -27.640 1.00 87.50 219 ARG A O 1
ATOM 1781 N N . GLU A 1 220 ? 19.543 -2.339 -25.518 1.00 86.38 220 GLU A N 1
ATOM 1782 C CA . GLU A 1 220 ? 19.625 -3.753 -25.123 1.00 86.38 220 GLU A CA 1
ATOM 1783 C C . GLU A 1 220 ? 18.254 -4.434 -25.237 1.00 86.38 220 GLU A C 1
ATOM 1785 O O . GLU A 1 220 ? 18.132 -5.490 -25.861 1.00 86.38 220 GLU A O 1
ATOM 1790 N N . TRP A 1 221 ? 17.196 -3.779 -24.745 1.00 88.06 221 TRP A N 1
ATOM 1791 C CA . TRP A 1 221 ? 15.823 -4.260 -24.908 1.00 88.06 221 TRP A CA 1
ATOM 1792 C C . TRP A 1 221 ? 15.406 -4.386 -26.380 1.00 88.06 221 TRP A C 1
ATOM 1794 O O . TRP A 1 221 ? 14.882 -5.422 -26.784 1.00 88.06 221 TRP A O 1
ATOM 1804 N N . GLU A 1 222 ? 15.659 -3.365 -27.203 1.00 87.00 222 GLU A N 1
ATOM 1805 C CA . GLU A 1 222 ? 15.327 -3.386 -28.636 1.00 87.00 222 GLU A CA 1
ATOM 1806 C C . GLU A 1 222 ? 16.097 -4.473 -29.401 1.00 87.00 222 GLU A C 1
ATOM 1808 O O . GLU A 1 222 ? 15.566 -5.057 -30.348 1.00 87.00 222 GLU A O 1
ATOM 1813 N N . SER A 1 223 ? 17.332 -4.771 -28.989 1.00 86.94 223 SER A N 1
ATOM 1814 C CA . SER A 1 223 ? 18.121 -5.859 -29.567 1.00 86.94 223 SER A CA 1
ATOM 1815 C C . SER A 1 223 ? 17.570 -7.232 -29.185 1.00 86.94 223 SER A C 1
ATOM 1817 O O . SER A 1 223 ? 17.594 -8.136 -30.018 1.00 86.94 223 SER A O 1
ATOM 1819 N N . HIS A 1 224 ? 17.082 -7.398 -27.953 1.00 84.50 224 HIS A N 1
ATOM 1820 C CA . HIS A 1 224 ? 16.507 -8.657 -27.477 1.00 84.50 224 HIS A CA 1
ATOM 1821 C C . HIS A 1 224 ? 15.103 -8.911 -28.047 1.00 84.50 224 HIS A C 1
ATOM 1823 O O . HIS A 1 224 ? 14.789 -10.023 -28.459 1.00 84.50 224 HIS A O 1
ATOM 1829 N N . GLY A 1 225 ? 14.266 -7.873 -28.116 1.00 75.12 225 GLY A N 1
ATOM 1830 C CA . GLY A 1 225 ? 12.862 -7.970 -28.525 1.00 75.12 225 GLY A CA 1
ATOM 1831 C C . GLY A 1 225 ? 12.617 -7.997 -30.036 1.00 75.12 225 GLY A C 1
ATOM 1832 O O . GLY A 1 225 ? 11.462 -8.004 -30.454 1.00 75.12 225 GLY A O 1
ATOM 1833 N N . LYS A 1 226 ? 13.666 -7.987 -30.871 1.00 75.69 226 LYS A N 1
ATOM 1834 C CA . LYS A 1 226 ? 13.543 -7.835 -32.332 1.00 75.69 226 LYS A CA 1
ATOM 1835 C C . LYS A 1 226 ? 12.751 -8.961 -33.009 1.00 75.69 226 LYS A C 1
ATOM 1837 O O . LYS A 1 226 ? 12.083 -8.703 -34.006 1.00 75.69 226 LYS A O 1
ATOM 1842 N N . ASP A 1 227 ? 12.803 -10.163 -32.440 1.00 77.19 227 ASP A N 1
ATOM 1843 C CA . ASP A 1 227 ? 12.151 -11.368 -32.968 1.00 77.19 227 ASP A CA 1
ATOM 1844 C C . ASP A 1 227 ? 10.921 -11.797 -32.135 1.00 77.19 227 ASP A C 1
ATOM 1846 O O . ASP A 1 227 ? 10.410 -12.903 -32.304 1.00 77.19 227 ASP A O 1
ATOM 1850 N N . MET A 1 228 ? 10.445 -10.948 -31.212 1.00 81.88 228 MET A N 1
ATOM 1851 C CA . MET A 1 228 ? 9.340 -11.278 -30.302 1.00 81.88 228 MET A CA 1
ATOM 1852 C C . MET A 1 228 ? 8.038 -10.593 -30.725 1.00 81.88 228 MET A C 1
ATOM 1854 O O . MET A 1 228 ? 7.895 -9.377 -30.610 1.00 81.88 228 MET A O 1
ATOM 1858 N N . ASP A 1 229 ? 7.051 -11.387 -31.149 1.00 76.62 229 ASP A N 1
ATOM 1859 C CA . ASP A 1 229 ? 5.737 -10.871 -31.564 1.00 76.62 229 ASP A CA 1
ATOM 1860 C C . ASP A 1 229 ? 4.914 -10.306 -30.388 1.00 76.62 229 ASP A C 1
ATOM 1862 O O . ASP A 1 229 ? 4.170 -9.333 -30.543 1.00 76.62 229 ASP A O 1
ATOM 1866 N N . ALA A 1 230 ? 5.045 -10.900 -29.197 1.00 81.94 230 ALA A N 1
ATOM 1867 C CA . ALA A 1 230 ? 4.304 -10.516 -27.995 1.00 81.94 230 ALA A CA 1
ATOM 1868 C C . ALA A 1 230 ? 5.189 -10.628 -26.740 1.00 81.94 230 ALA A C 1
ATOM 1870 O O . ALA A 1 230 ? 5.105 -11.632 -26.032 1.00 81.94 230 ALA A O 1
ATOM 1871 N N . PRO A 1 231 ? 6.044 -9.625 -26.465 1.00 85.69 231 PRO A N 1
ATOM 1872 C CA . PRO A 1 231 ? 6.939 -9.673 -25.319 1.00 85.69 231 PRO A CA 1
ATOM 1873 C C . PRO A 1 231 ? 6.174 -9.571 -23.995 1.00 85.69 231 PRO A C 1
ATOM 1875 O O . PRO A 1 231 ? 5.242 -8.767 -23.870 1.00 85.69 231 PRO A O 1
ATOM 1878 N N . THR A 1 232 ? 6.596 -10.350 -23.001 1.00 88.00 232 THR A N 1
ATOM 1879 C CA . THR A 1 232 ? 6.057 -10.287 -21.630 1.00 88.00 232 THR A CA 1
ATOM 1880 C C . THR A 1 232 ? 6.884 -9.367 -20.739 1.00 88.00 232 THR A C 1
ATOM 1882 O O . THR A 1 232 ? 8.065 -9.107 -20.997 1.00 88.00 232 THR A O 1
ATOM 1885 N N . PHE A 1 233 ? 6.284 -8.855 -19.661 1.00 84.44 233 PHE A N 1
ATOM 1886 C CA . PHE A 1 233 ? 7.033 -8.045 -18.704 1.00 84.44 233 PHE A CA 1
ATOM 1887 C C . PHE A 1 233 ? 8.173 -8.850 -18.057 1.00 84.44 233 PHE A C 1
ATOM 1889 O O . PHE A 1 233 ? 9.253 -8.310 -17.843 1.00 84.44 233 PHE A O 1
ATOM 1896 N N . ASP A 1 234 ? 7.994 -10.154 -17.839 1.00 83.81 234 ASP A N 1
ATOM 1897 C CA . ASP A 1 234 ? 9.047 -11.027 -17.305 1.00 83.81 234 ASP A CA 1
ATOM 1898 C C . ASP A 1 234 ? 10.272 -11.128 -18.233 1.00 83.81 234 ASP A C 1
ATOM 1900 O O . ASP A 1 234 ? 11.404 -11.226 -17.756 1.00 83.81 234 ASP A O 1
ATOM 1904 N N . GLU A 1 235 ? 10.086 -11.080 -19.555 1.00 86.25 235 GLU A N 1
ATOM 1905 C CA . GLU A 1 235 ? 11.199 -11.035 -20.517 1.00 86.25 235 GLU A CA 1
ATOM 1906 C C . GLU A 1 235 ? 11.989 -9.735 -20.420 1.00 86.25 235 GLU A C 1
ATOM 1908 O O . GLU A 1 235 ? 13.219 -9.773 -20.431 1.00 86.25 235 GLU A O 1
ATOM 1913 N N . LEU A 1 236 ? 11.304 -8.602 -20.242 1.00 84.50 236 LEU A N 1
ATOM 1914 C CA . LEU A 1 236 ? 11.963 -7.321 -19.992 1.00 84.50 236 LEU A CA 1
ATOM 1915 C C . LEU A 1 236 ? 12.887 -7.419 -18.775 1.00 84.50 236 LEU A C 1
ATOM 1917 O O . LEU A 1 236 ? 14.027 -6.975 -18.828 1.00 84.50 236 LEU A O 1
ATOM 1921 N N . ILE A 1 237 ? 12.438 -8.060 -17.697 1.00 80.06 237 ILE A N 1
ATOM 1922 C CA . ILE A 1 237 ? 13.233 -8.209 -16.472 1.00 80.06 237 ILE A CA 1
ATOM 1923 C C . ILE A 1 237 ? 14.435 -9.135 -16.659 1.00 80.06 237 ILE A C 1
ATOM 1925 O O . ILE A 1 237 ? 15.489 -8.872 -16.077 1.00 80.06 237 ILE A O 1
ATOM 1929 N N . LYS A 1 238 ? 14.324 -10.171 -17.498 1.00 83.25 238 LYS A N 1
ATOM 1930 C CA . LYS A 1 238 ? 15.461 -11.044 -17.841 1.00 83.25 238 LYS A CA 1
ATOM 1931 C C . LYS A 1 238 ? 16.572 -10.300 -18.575 1.00 83.25 238 LYS A C 1
ATOM 1933 O O . LYS A 1 238 ? 17.731 -10.623 -18.368 1.00 83.25 238 LYS A O 1
ATOM 1938 N N . VAL A 1 239 ? 16.234 -9.317 -19.408 1.00 81.31 239 VAL A N 1
ATOM 1939 C CA . VAL A 1 239 ? 17.232 -8.474 -20.096 1.00 81.31 239 VAL A CA 1
ATOM 1940 C C . VAL A 1 239 ? 17.931 -7.521 -19.121 1.00 81.31 239 VAL A C 1
ATOM 1942 O O . VAL A 1 239 ? 19.056 -7.096 -19.355 1.00 81.31 239 VAL A O 1
ATOM 1945 N N . LEU A 1 240 ? 17.262 -7.187 -18.018 1.00 73.81 240 LEU A N 1
ATOM 1946 C CA . LEU A 1 240 ? 17.695 -6.186 -17.047 1.00 73.81 240 LEU A CA 1
ATOM 1947 C C . LEU A 1 240 ? 18.463 -6.753 -15.837 1.00 73.81 240 LEU A C 1
ATOM 1949 O O . LEU A 1 240 ? 18.971 -5.965 -15.034 1.00 73.81 240 LEU A O 1
ATOM 1953 N N . THR A 1 241 ? 18.504 -8.079 -15.671 1.00 65.69 241 THR A N 1
ATOM 1954 C CA . THR A 1 241 ? 19.110 -8.778 -14.520 1.00 65.69 241 THR A CA 1
ATOM 1955 C C . THR A 1 241 ? 20.385 -9.494 -14.925 1.00 65.69 241 THR A C 1
ATOM 1957 O O . THR A 1 241 ? 21.382 -9.333 -14.183 1.00 65.69 241 THR A O 1
#

Sequence (241 aa):
MLLIHGESAFDHELAQSVRESFEDKFHEANCQANEIIHANAQGNVNVCSDPASNLSRPAAIVIESNPSQQLTPKLPLLTLPEFSGSYHDWQRFHDSFQALIHNKTSLANVEKFYYLLGALKGEPAPLISSILISNDNYPIAWKALKEQYEDKKIIINAHIDEIYNLLQLHKESQTAIRTFYNIISKNYRSLEAFEVPVKHWDRILIYLSVIKFDPYTKREWESHGKDMDAPTFDELIKVLT

InterPro domains:
  IPR005312 Domain of unknown function DUF1759 [PF03564] (83-229)